Protein AF-A0A417EV54-F1 (afdb_monomer_lite)

Radius of gyration: 20.4 Å; chains: 1; bounding box: 50×43×67 Å

Structure (mmCIF, N/CA/C/O backbone):
data_AF-A0A417EV54-F1
#
_entry.id   AF-A0A417EV54-F1
#
loop_
_atom_site.group_PDB
_atom_site.id
_atom_site.type_symbol
_atom_site.label_atom_id
_atom_site.label_alt_id
_atom_site.label_comp_id
_atom_site.label_asym_id
_atom_site.label_entity_id
_atom_site.label_seq_id
_atom_site.pdbx_PDB_ins_code
_atom_site.Cartn_x
_atom_site.Cartn_y
_atom_site.Cartn_z
_atom_site.occupancy
_atom_site.B_iso_or_equiv
_atom_site.auth_seq_id
_atom_site.auth_comp_id
_atom_site.auth_asym_id
_atom_site.auth_atom_id
_atom_site.pdbx_PDB_model_num
ATOM 1 N N . MET A 1 1 ? 28.232 12.625 -11.987 1.00 61.94 1 MET A N 1
ATOM 2 C CA . MET A 1 1 ? 28.265 11.668 -10.862 1.00 61.94 1 MET A CA 1
ATOM 3 C C . MET A 1 1 ? 27.470 10.443 -11.276 1.00 61.94 1 MET A C 1
ATOM 5 O O . MET A 1 1 ? 26.421 10.624 -11.883 1.00 61.94 1 MET A O 1
ATOM 9 N N . ASP A 1 2 ? 27.985 9.235 -11.044 1.00 89.38 2 ASP A N 1
ATOM 10 C CA . ASP A 1 2 ? 27.245 7.993 -11.311 1.00 89.38 2 ASP A CA 1
ATOM 11 C C . ASP A 1 2 ? 25.926 7.996 -10.513 1.00 89.38 2 ASP A C 1
ATOM 13 O O . ASP A 1 2 ? 25.920 8.343 -9.329 1.00 89.38 2 ASP A O 1
ATOM 17 N N . LYS A 1 3 ? 24.804 7.636 -11.156 1.00 87.31 3 LYS A N 1
ATOM 18 C CA . LYS A 1 3 ? 23.477 7.581 -10.518 1.00 87.31 3 LYS A CA 1
ATOM 19 C C . LYS A 1 3 ? 23.481 6.647 -9.303 1.00 87.31 3 LYS A C 1
ATOM 21 O O . LYS A 1 3 ? 22.796 6.936 -8.325 1.00 87.31 3 LYS A O 1
ATOM 26 N N . LYS A 1 4 ? 24.269 5.564 -9.336 1.00 90.56 4 LYS A N 1
ATOM 27 C CA . LYS A 1 4 ? 24.389 4.625 -8.205 1.00 90.56 4 LYS A CA 1
ATOM 28 C C . LYS A 1 4 ? 25.051 5.283 -6.998 1.00 90.56 4 LYS A C 1
ATOM 30 O O . LYS A 1 4 ? 24.530 5.202 -5.890 1.00 90.56 4 LYS A O 1
ATOM 35 N N . GLN A 1 5 ? 26.159 5.985 -7.232 1.00 94.62 5 GLN A N 1
ATOM 36 C CA . GLN A 1 5 ? 26.878 6.707 -6.186 1.00 94.62 5 GLN A CA 1
ATOM 37 C C . GLN A 1 5 ? 26.005 7.808 -5.567 1.00 94.62 5 GLN A C 1
ATOM 39 O O . GLN A 1 5 ? 25.902 7.895 -4.345 1.00 94.62 5 GLN A O 1
ATOM 44 N N . LEU A 1 6 ? 25.293 8.574 -6.404 1.00 95.56 6 LEU A N 1
ATOM 45 C CA . LEU A 1 6 ? 24.339 9.584 -5.939 1.00 95.56 6 LEU A CA 1
ATOM 46 C C . LEU A 1 6 ? 23.242 8.971 -5.052 1.00 95.56 6 LEU A C 1
ATOM 48 O O . LEU A 1 6 ? 22.901 9.542 -4.019 1.00 95.56 6 LEU A O 1
ATOM 52 N N . ALA A 1 7 ? 22.688 7.816 -5.436 1.00 95.00 7 ALA A N 1
ATOM 53 C CA . ALA A 1 7 ? 21.649 7.150 -4.655 1.00 95.00 7 ALA A CA 1
ATOM 54 C C . ALA A 1 7 ? 22.145 6.767 -3.250 1.00 95.00 7 ALA A C 1
ATOM 56 O O . ALA A 1 7 ? 21.437 7.016 -2.274 1.00 95.00 7 ALA A O 1
ATOM 57 N N . ILE A 1 8 ? 23.360 6.221 -3.134 1.00 96.56 8 ILE A N 1
ATOM 58 C CA . ILE A 1 8 ? 23.971 5.856 -1.844 1.00 96.56 8 ILE A CA 1
ATOM 59 C C . ILE A 1 8 ? 24.172 7.100 -0.970 1.00 96.56 8 ILE A C 1
ATOM 61 O O . ILE A 1 8 ? 23.787 7.107 0.201 1.00 96.56 8 ILE A O 1
ATOM 65 N N . GLU A 1 9 ? 24.740 8.164 -1.541 1.00 97.06 9 GLU A N 1
ATOM 66 C CA . GLU A 1 9 ? 24.982 9.423 -0.831 1.00 97.06 9 GLU A CA 1
ATOM 67 C C . GLU A 1 9 ? 23.684 10.030 -0.304 1.00 97.06 9 GLU A C 1
ATOM 69 O O . GLU A 1 9 ? 23.615 10.399 0.867 1.00 97.06 9 GLU A O 1
ATOM 74 N N . LYS A 1 10 ? 22.629 10.047 -1.126 1.00 97.38 10 LYS A N 1
ATOM 75 C CA . LYS A 1 10 ? 21.329 10.586 -0.723 1.00 97.38 10 LYS A CA 1
ATOM 76 C C . LYS A 1 10 ? 20.648 9.782 0.375 1.00 97.38 10 LYS A C 1
ATOM 78 O O . LYS A 1 10 ? 20.171 10.381 1.330 1.00 97.38 10 LYS A O 1
ATOM 83 N N . HIS A 1 11 ? 20.668 8.450 0.323 1.00 97.69 11 HIS A N 1
ATOM 84 C CA . HIS A 1 11 ? 20.092 7.645 1.410 1.00 97.69 11 HIS A CA 1
ATOM 85 C C . HIS A 1 11 ? 20.837 7.851 2.738 1.00 97.69 11 HIS A C 1
ATOM 87 O O . HIS A 1 11 ? 20.213 7.857 3.799 1.00 97.69 11 HIS A O 1
ATOM 93 N N . LYS A 1 12 ? 22.157 8.079 2.686 1.00 97.12 12 LYS A N 1
ATOM 94 C CA . LYS A 1 12 ? 22.959 8.420 3.868 1.00 97.12 12 LYS A CA 1
ATOM 95 C C . LYS A 1 12 ? 22.683 9.838 4.380 1.00 97.12 12 LYS A C 1
ATOM 97 O O . LYS A 1 12 ? 22.632 10.034 5.590 1.00 97.12 12 LYS A O 1
ATOM 102 N N . GLU A 1 13 ? 22.523 10.806 3.478 1.00 97.56 13 GLU A N 1
ATOM 103 C CA . GLU A 1 13 ? 22.183 12.202 3.789 1.00 97.56 13 GLU A CA 1
ATOM 104 C C . GLU A 1 13 ? 20.812 12.301 4.468 1.00 97.56 13 GLU A C 1
ATOM 106 O O . GLU A 1 13 ? 20.698 12.928 5.519 1.00 97.56 13 GLU A O 1
ATOM 111 N N . TRP A 1 14 ? 19.798 11.636 3.907 1.00 97.44 14 TRP A N 1
ATOM 112 C CA . TRP A 1 14 ? 18.433 11.647 4.435 1.00 97.44 14 TRP A CA 1
ATOM 113 C C . TRP A 1 14 ? 18.265 10.808 5.706 1.00 97.44 14 TRP A C 1
ATOM 115 O O . TRP A 1 14 ? 17.386 11.100 6.508 1.00 97.44 14 TRP A O 1
ATOM 125 N N . LYS A 1 15 ? 19.142 9.814 5.926 1.00 96.56 15 LYS A N 1
ATOM 126 C CA . LYS A 1 15 ? 19.045 8.830 7.022 1.00 96.56 15 LYS A CA 1
ATOM 127 C C . LYS A 1 15 ? 17.721 8.055 6.996 1.00 96.56 15 LYS A C 1
ATOM 129 O O . LYS A 1 15 ? 17.081 7.873 8.027 1.00 96.56 15 LYS A O 1
ATOM 134 N N . GLY A 1 16 ? 17.356 7.583 5.807 1.00 94.94 16 GLY A N 1
ATOM 135 C CA . GLY A 1 16 ? 16.025 7.047 5.511 1.00 94.94 16 GLY A CA 1
ATOM 136 C C . GLY A 1 16 ? 15.161 8.080 4.787 1.00 94.94 16 GLY A C 1
ATOM 137 O O . GLY A 1 16 ? 15.501 9.257 4.738 1.00 94.94 16 GLY A O 1
ATOM 138 N N . LYS A 1 17 ? 14.085 7.643 4.134 1.00 97.31 17 LYS A N 1
ATOM 139 C CA . LYS A 1 17 ? 13.266 8.504 3.250 1.00 97.31 17 LYS A CA 1
ATOM 140 C C . LYS A 1 17 ? 11.988 9.036 3.884 1.00 97.31 17 LYS A C 1
ATOM 142 O O . LYS A 1 17 ? 11.284 9.819 3.250 1.00 97.31 17 LYS A O 1
ATOM 147 N N . ILE A 1 18 ? 11.669 8.587 5.091 1.00 97.12 18 ILE A N 1
ATOM 148 C CA . ILE A 1 18 ? 10.423 8.912 5.780 1.00 97.12 18 ILE A CA 1
ATOM 149 C C . ILE A 1 18 ? 10.701 9.326 7.223 1.00 97.12 18 ILE A C 1
ATOM 151 O O . ILE A 1 18 ? 11.690 8.914 7.825 1.00 97.12 18 ILE A O 1
ATOM 155 N N . GLU A 1 19 ? 9.790 10.110 7.785 1.00 97.06 19 GLU A N 1
ATOM 156 C CA . GLU A 1 19 ? 9.812 10.535 9.180 1.00 97.06 19 GLU A CA 1
ATOM 157 C C . GLU A 1 19 ? 8.389 10.557 9.751 1.00 97.06 19 GLU A C 1
ATOM 159 O O . GLU A 1 19 ? 7.412 10.752 9.023 1.00 97.06 19 GLU A O 1
ATOM 164 N N . VAL A 1 20 ? 8.261 10.353 11.065 1.00 96.88 20 VAL A N 1
ATOM 165 C CA . VAL A 1 20 ? 6.982 10.476 11.777 1.00 96.88 20 VAL A CA 1
ATOM 166 C C . VAL A 1 20 ? 6.896 11.873 12.377 1.00 96.88 20 VAL A C 1
ATOM 168 O O . VAL A 1 20 ? 7.672 12.225 13.263 1.00 96.88 20 VAL A O 1
ATOM 171 N N . ILE A 1 21 ? 5.924 12.658 11.919 1.00 95.19 21 ILE A N 1
ATOM 172 C CA . ILE A 1 21 ? 5.691 14.025 12.393 1.00 95.19 21 ILE A CA 1
ATOM 173 C C . ILE A 1 21 ? 4.391 14.059 13.198 1.00 95.19 21 ILE A C 1
ATOM 175 O O . ILE A 1 21 ? 3.346 13.601 12.727 1.00 95.19 21 ILE A O 1
ATOM 179 N N . SER A 1 22 ? 4.434 14.630 14.406 1.00 94.81 22 SER A N 1
ATOM 180 C CA . SER A 1 22 ? 3.229 14.798 15.223 1.00 94.81 22 SER A CA 1
ATOM 181 C C . SER A 1 22 ? 2.253 15.769 14.563 1.00 94.81 22 SER A C 1
ATOM 183 O O . SER A 1 22 ? 2.596 16.915 14.270 1.00 94.81 22 SER A O 1
ATOM 185 N N . ARG A 1 23 ? 1.007 15.324 14.373 1.00 93.38 23 ARG A N 1
ATOM 186 C CA . ARG A 1 23 ? -0.092 16.190 13.915 1.00 93.38 23 ARG A CA 1
ATOM 187 C C . ARG A 1 23 ? -0.683 17.022 15.050 1.00 93.38 23 ARG A C 1
ATOM 189 O O . ARG A 1 23 ? -1.141 18.136 14.811 1.00 93.38 23 ARG A O 1
ATOM 196 N N . ALA A 1 24 ? -0.675 16.487 16.270 1.00 94.50 24 ALA A N 1
ATOM 197 C CA . ALA A 1 24 ? -1.055 17.231 17.460 1.00 94.50 24 ALA A CA 1
ATOM 198 C C . ALA A 1 24 ? 0.112 18.133 17.877 1.00 94.50 24 ALA A C 1
ATOM 200 O O . ALA A 1 24 ? 1.249 17.670 18.020 1.00 94.50 24 ALA A O 1
ATOM 201 N N . LYS A 1 25 ? -0.161 19.423 18.076 1.00 93.50 25 LYS A N 1
ATOM 202 C CA . LYS A 1 25 ? 0.792 20.312 18.743 1.00 93.50 25 LYS A CA 1
ATOM 203 C C . LYS A 1 25 ? 0.775 19.979 20.227 1.00 93.50 25 LYS A C 1
ATOM 205 O O . LYS A 1 25 ? -0.297 19.828 20.797 1.00 93.50 25 LYS A O 1
ATOM 210 N N . VAL A 1 26 ? 1.955 19.836 20.819 1.00 95.25 26 VAL A N 1
ATOM 211 C CA . VAL A 1 26 ? 2.120 19.558 22.248 1.00 95.25 26 VAL A CA 1
ATOM 212 C C . VAL A 1 26 ? 3.159 20.533 22.785 1.00 95.25 26 VAL A C 1
ATOM 214 O O . VAL A 1 26 ? 4.344 20.229 22.887 1.00 95.25 26 VAL A O 1
ATOM 217 N N . THR A 1 27 ? 2.713 21.762 23.021 1.00 97.31 27 THR A N 1
ATOM 218 C CA . THR A 1 27 ? 3.534 22.900 23.454 1.00 97.31 27 THR A CA 1
ATOM 219 C C . THR A 1 27 ? 3.094 23.462 24.803 1.00 97.31 27 THR A C 1
ATOM 221 O O . THR A 1 27 ? 3.860 24.183 25.441 1.00 97.31 27 THR A O 1
ATOM 224 N N . THR A 1 28 ? 1.899 23.094 25.275 1.00 97.94 28 THR A N 1
ATOM 225 C CA . THR A 1 28 ? 1.371 23.472 26.592 1.00 97.94 28 THR A CA 1
ATOM 226 C C . THR A 1 28 ? 0.910 22.246 27.394 1.00 97.94 28 THR A C 1
ATOM 228 O O . THR A 1 28 ? 0.638 21.191 26.816 1.00 97.94 28 THR A O 1
ATOM 231 N N . PRO A 1 29 ? 0.784 22.357 28.733 1.00 97.62 29 PRO A N 1
ATOM 232 C CA . PRO A 1 29 ? 0.211 21.290 29.557 1.00 97.62 29 PRO A CA 1
ATOM 233 C C . PRO A 1 29 ? -1.231 20.918 29.183 1.00 97.62 29 PRO A C 1
ATOM 235 O O . PRO A 1 29 ? -1.608 19.759 29.319 1.00 97.62 29 PRO A O 1
ATOM 238 N N . GLU A 1 30 ? -2.025 21.880 28.709 1.00 97.12 30 GLU A N 1
ATOM 239 C CA . GLU A 1 30 ? -3.396 21.645 28.241 1.00 97.12 30 GLU A CA 1
ATOM 240 C C . GLU A 1 30 ? -3.410 20.843 26.933 1.00 97.12 30 GLU A C 1
ATOM 242 O O . GLU A 1 30 ? -4.131 19.859 26.809 1.00 97.12 30 GLU A O 1
ATOM 247 N N . GLU A 1 31 ? -2.549 21.189 25.974 1.00 97.12 31 GLU A N 1
ATOM 248 C CA . GLU A 1 31 ? -2.403 20.414 24.738 1.00 97.12 31 GLU A CA 1
ATOM 249 C C . GLU A 1 31 ? -1.921 18.981 25.019 1.00 97.12 31 GLU A C 1
ATOM 251 O O . GLU A 1 31 ? -2.424 18.027 24.424 1.00 97.12 31 GLU A O 1
ATOM 256 N N . LEU A 1 32 ? -0.985 18.814 25.963 1.00 97.25 32 LEU A N 1
ATOM 257 C CA . LEU A 1 32 ? -0.521 17.498 26.406 1.00 97.25 32 LEU A CA 1
ATOM 258 C C . LEU A 1 32 ? -1.648 16.682 27.048 1.00 97.25 32 LEU A C 1
ATOM 260 O O . LEU A 1 32 ? -1.757 15.488 26.774 1.00 97.25 32 LEU A O 1
ATOM 264 N N . SER A 1 33 ? -2.478 17.305 27.887 1.00 96.94 33 SER A N 1
ATOM 265 C CA . SER A 1 33 ? -3.546 16.603 28.603 1.00 96.94 33 SER A CA 1
ATOM 266 C C . SER A 1 33 ? -4.682 16.146 27.686 1.00 96.94 33 SER A C 1
ATOM 268 O O . SER A 1 33 ? -5.365 15.179 28.015 1.00 96.94 33 SER A O 1
ATOM 270 N N . ILE A 1 34 ? -4.856 16.803 26.534 1.00 96.56 34 ILE A N 1
ATOM 271 C CA . ILE A 1 34 ? -5.793 16.409 25.474 1.00 96.56 34 ILE A CA 1
ATOM 272 C C . ILE A 1 34 ? -5.179 15.327 24.576 1.00 96.56 34 ILE A C 1
ATOM 274 O O . ILE A 1 34 ? -5.824 14.318 24.302 1.00 96.56 34 ILE A O 1
ATOM 278 N N . ALA A 1 35 ? -3.941 15.525 24.106 1.00 95.81 35 ALA A N 1
ATOM 279 C CA . ALA A 1 35 ? -3.270 14.593 23.194 1.00 95.81 35 ALA A CA 1
ATOM 280 C C . ALA A 1 35 ? -2.860 13.273 23.871 1.00 95.81 35 ALA A C 1
ATOM 282 O O . ALA A 1 35 ? -2.672 12.259 23.199 1.00 95.81 35 ALA A O 1
ATOM 283 N N . TYR A 1 36 ? -2.698 13.292 25.194 1.00 96.12 36 TYR A N 1
ATOM 284 C CA . TYR A 1 36 ? -2.332 12.145 26.010 1.00 96.12 36 TYR A CA 1
ATOM 285 C C . TYR A 1 36 ? -3.217 12.076 27.259 1.00 96.12 36 TYR A C 1
ATOM 287 O O . TYR A 1 36 ? -4.408 12.364 27.197 1.00 96.12 36 TYR A O 1
ATOM 295 N N . THR A 1 37 ? -2.692 11.623 28.393 1.00 91.56 37 THR A N 1
ATOM 296 C CA . THR A 1 37 ? -3.485 11.477 29.608 1.00 91.56 37 THR A CA 1
ATOM 297 C C . THR A 1 37 ? -3.846 12.832 30.233 1.00 91.56 37 THR A C 1
ATOM 299 O O . THR A 1 37 ? -2.991 13.714 30.332 1.00 91.56 37 THR A O 1
ATOM 302 N N . PRO A 1 38 ? -5.085 12.987 30.736 1.00 95.94 38 PRO A N 1
ATOM 303 C CA . PRO A 1 38 ? -6.157 11.987 30.764 1.00 95.94 38 PRO A CA 1
ATOM 304 C C . PRO A 1 38 ? -7.037 11.946 29.497 1.00 95.94 38 PRO A C 1
ATOM 306 O O . PRO A 1 38 ? -7.758 10.970 29.322 1.00 95.94 38 PRO A O 1
ATOM 309 N N . GLY A 1 39 ? -6.986 12.952 28.619 1.00 96.31 39 GLY A N 1
ATOM 310 C CA . GLY A 1 39 ? -7.931 13.145 27.510 1.00 96.31 39 GLY A CA 1
ATOM 311 C C . GLY A 1 39 ? -7.986 12.007 26.488 1.00 96.31 39 GLY A C 1
ATOM 312 O O . GLY A 1 39 ? -9.062 11.684 25.994 1.00 96.31 39 GLY A O 1
ATOM 313 N N . VAL A 1 40 ? -6.865 11.326 26.235 1.00 97.31 40 VAL A N 1
ATOM 314 C CA . VAL A 1 40 ? -6.781 10.166 25.326 1.00 97.31 40 VAL A CA 1
ATOM 315 C C . VAL A 1 40 ? -7.676 8.991 25.749 1.00 97.31 40 VAL A C 1
ATOM 317 O O . VAL A 1 40 ? -7.971 8.123 24.932 1.00 97.31 40 VAL A O 1
ATOM 320 N N . ALA A 1 41 ? -8.139 8.946 27.004 1.00 98.19 41 ALA A N 1
ATOM 321 C CA . ALA A 1 41 ? -9.049 7.903 27.471 1.00 98.19 41 ALA A CA 1
ATOM 322 C C . ALA A 1 41 ? -10.404 7.931 26.741 1.00 98.19 41 ALA A C 1
ATOM 324 O O . ALA A 1 41 ? -10.942 6.872 26.428 1.00 98.19 41 ALA A O 1
ATOM 325 N N . GLU A 1 42 ? -10.924 9.115 26.416 1.00 98.31 42 GLU A N 1
ATOM 326 C CA . GLU A 1 42 ? -12.241 9.277 25.790 1.00 98.31 42 GLU A CA 1
ATOM 327 C C . GLU A 1 42 ? -12.338 8.614 24.400 1.00 98.31 42 GLU A C 1
ATOM 329 O O . GLU A 1 42 ? -13.210 7.761 24.213 1.00 98.31 42 GLU A O 1
ATOM 334 N N . PRO A 1 43 ? -11.443 8.889 23.421 1.00 98.06 43 PRO A N 1
ATOM 335 C CA . PRO A 1 43 ? -11.477 8.174 22.145 1.00 98.06 43 PRO A CA 1
ATOM 336 C C . PRO A 1 43 ? -11.218 6.669 22.307 1.00 98.06 43 PRO A C 1
ATOM 338 O O . PRO A 1 43 ? -11.803 5.882 21.567 1.00 98.06 43 PRO A O 1
ATOM 341 N N . CYS A 1 44 ? -10.408 6.238 23.284 1.00 98.38 44 CYS A N 1
ATOM 342 C CA . CYS A 1 44 ? -10.207 4.812 23.565 1.00 98.38 44 CYS A CA 1
ATOM 343 C C . CYS A 1 44 ? -11.505 4.117 24.002 1.00 98.38 44 CYS A C 1
ATOM 345 O O . CYS A 1 44 ? -11.799 3.029 23.512 1.00 98.38 44 CYS A O 1
ATOM 347 N N . LEU A 1 45 ? -12.289 4.736 24.891 1.00 98.50 45 LEU A N 1
ATOM 348 C CA . LEU A 1 45 ? -13.581 4.198 25.332 1.00 98.50 45 LEU A CA 1
ATOM 349 C C . LEU A 1 45 ? -14.581 4.137 24.172 1.00 98.50 45 LEU A C 1
ATOM 351 O O . LEU A 1 45 ? -15.231 3.113 23.981 1.00 98.50 45 LEU A O 1
ATOM 355 N N . LEU A 1 46 ? -14.635 5.182 23.340 1.00 98.44 46 LEU A N 1
ATOM 356 C CA . LEU A 1 46 ? -15.498 5.205 22.157 1.00 98.44 46 LEU A CA 1
ATOM 357 C C . LEU A 1 46 ? -15.159 4.086 21.161 1.00 98.44 46 LEU A C 1
ATOM 359 O O . LEU A 1 46 ? -16.081 3.479 20.617 1.00 98.44 46 LEU A O 1
ATOM 363 N N . ILE A 1 47 ? -13.868 3.810 20.937 1.00 98.44 47 ILE A N 1
ATOM 364 C CA . ILE A 1 47 ? -13.396 2.717 20.069 1.00 98.44 47 ILE A CA 1
ATOM 365 C C . ILE A 1 47 ? -13.667 1.344 20.699 1.00 98.44 47 ILE A C 1
ATOM 367 O O . ILE A 1 47 ? -13.982 0.396 19.988 1.00 98.44 47 ILE A O 1
ATOM 371 N N . ALA A 1 48 ? -13.559 1.220 22.024 1.00 98.12 48 ALA A N 1
ATOM 372 C CA . ALA A 1 48 ? -13.871 -0.027 22.722 1.00 98.12 48 ALA A CA 1
ATOM 373 C C . ALA A 1 48 ? -15.361 -0.403 22.612 1.00 98.12 48 ALA A C 1
ATOM 375 O O . ALA A 1 48 ? -15.690 -1.587 22.595 1.00 98.12 48 ALA A O 1
ATOM 376 N N . GLU A 1 49 ? -16.250 0.591 22.532 1.00 98.06 49 GLU A N 1
ATOM 377 C CA . GLU A 1 49 ? -17.681 0.391 22.274 1.00 98.06 49 GLU A CA 1
ATOM 378 C C . GLU A 1 49 ? -17.986 0.078 20.803 1.00 98.06 49 GLU A C 1
ATOM 380 O O . GLU A 1 49 ? -18.876 -0.721 20.515 1.00 98.06 49 GLU A O 1
ATOM 385 N N . ASP A 1 50 ? -17.274 0.725 19.879 1.00 97.25 50 ASP A N 1
ATOM 386 C CA . ASP A 1 50 ? -17.462 0.593 18.435 1.00 97.25 50 ASP A CA 1
ATOM 387 C C . ASP A 1 50 ? -16.117 0.711 17.708 1.00 97.25 50 ASP A C 1
ATOM 389 O O . ASP A 1 50 ? -15.557 1.801 17.554 1.00 97.25 50 ASP A O 1
ATOM 393 N N . GLU A 1 51 ? -15.609 -0.429 17.240 1.00 95.06 51 GLU A N 1
ATOM 394 C CA . GLU A 1 51 ? -14.286 -0.529 16.628 1.00 95.06 51 GLU A CA 1
ATOM 395 C C . GLU A 1 51 ? -14.162 0.315 15.345 1.00 95.06 51 GLU A C 1
ATOM 397 O O . GLU A 1 51 ? -13.075 0.816 15.040 1.00 95.06 51 GLU A O 1
ATOM 402 N N . ASP A 1 52 ? -15.259 0.557 14.614 1.00 94.88 52 ASP A N 1
ATOM 403 C CA . ASP A 1 52 ? -15.231 1.373 13.392 1.00 94.88 52 ASP A CA 1
ATOM 404 C C . ASP A 1 52 ? -14.905 2.851 13.691 1.00 94.88 52 ASP A C 1
ATOM 406 O O . ASP A 1 52 ? -14.368 3.549 12.824 1.00 94.88 52 ASP A O 1
ATOM 410 N N . LYS A 1 53 ? -15.090 3.326 14.932 1.00 97.56 53 LYS A N 1
ATOM 411 C CA . LYS A 1 53 ? -14.644 4.669 15.345 1.00 97.56 53 LYS A CA 1
ATOM 412 C C . LYS A 1 53 ? -13.122 4.819 15.348 1.00 97.56 53 LYS A C 1
ATOM 414 O O . LYS A 1 53 ? -12.612 5.942 15.377 1.00 97.56 53 LYS A O 1
ATOM 419 N N . ALA A 1 54 ? -12.360 3.724 15.248 1.00 97.75 54 ALA A N 1
ATOM 420 C CA . ALA A 1 54 ? -10.915 3.799 15.046 1.00 97.75 54 ALA A CA 1
ATOM 421 C C . ALA A 1 54 ? -10.562 4.543 13.746 1.00 97.75 54 ALA A C 1
ATOM 423 O O . ALA A 1 54 ? -9.515 5.188 13.680 1.00 97.75 54 ALA A O 1
ATOM 424 N N . TYR A 1 55 ? -11.431 4.508 12.731 1.00 96.62 55 TYR A N 1
ATOM 425 C CA . TYR A 1 55 ? -11.260 5.285 11.502 1.00 96.62 55 TYR A CA 1
ATOM 426 C C . TYR A 1 55 ? -11.448 6.797 11.704 1.00 96.62 55 TYR A C 1
ATOM 428 O O . TYR A 1 55 ? -10.890 7.568 10.926 1.00 96.62 55 TYR A O 1
ATOM 436 N N . ASP A 1 56 ? -12.193 7.216 12.732 1.00 96.69 56 ASP A N 1
ATOM 437 C CA . ASP A 1 56 ? -12.486 8.626 13.019 1.00 96.69 56 ASP A CA 1
ATOM 438 C C . ASP A 1 56 ? -11.432 9.258 13.935 1.00 96.69 56 ASP A C 1
ATOM 440 O O . ASP A 1 56 ? -10.972 10.375 13.695 1.00 96.69 56 ASP A O 1
ATOM 444 N N . TYR A 1 57 ? -11.025 8.536 14.984 1.00 97.31 57 TYR A N 1
ATOM 445 C CA . TYR A 1 57 ? -10.177 9.085 16.049 1.00 97.31 57 TYR A CA 1
ATOM 446 C C . TYR A 1 57 ? -8.695 8.723 15.934 1.00 97.31 57 TYR A C 1
ATOM 448 O O . TYR A 1 57 ? -7.889 9.159 16.755 1.00 97.31 57 TYR A O 1
ATOM 456 N N . THR A 1 58 ? -8.303 7.940 14.927 1.00 97.56 58 THR A N 1
ATOM 457 C CA . THR A 1 58 ? -6.904 7.537 14.728 1.00 97.56 58 THR A CA 1
ATOM 458 C C . THR A 1 58 ? -6.454 7.745 13.284 1.00 97.56 58 THR A C 1
ATOM 460 O O . THR A 1 58 ? -7.224 8.136 12.408 1.00 97.56 58 THR A O 1
ATOM 463 N N . ARG A 1 59 ? -5.177 7.461 12.998 1.00 96.69 59 ARG A N 1
ATOM 464 C CA . ARG A 1 59 ? -4.679 7.457 11.615 1.00 96.69 59 ARG A CA 1
ATOM 465 C C . ARG A 1 59 ? -5.120 6.239 10.805 1.00 96.69 59 ARG A C 1
ATOM 467 O O . ARG A 1 59 ? -4.869 6.258 9.605 1.00 96.69 59 ARG A O 1
ATOM 474 N N . LYS A 1 60 ? -5.807 5.242 11.388 1.00 97.56 60 LYS A N 1
ATOM 475 C CA . LYS A 1 60 ? -6.249 4.015 10.695 1.00 97.56 60 LYS A CA 1
ATOM 476 C C . LYS A 1 60 ? -6.898 4.315 9.341 1.00 97.56 60 LYS A C 1
ATOM 478 O O . LYS A 1 60 ? -6.531 3.696 8.354 1.00 97.56 60 LYS A O 1
ATOM 483 N N . GLY A 1 61 ? -7.759 5.332 9.250 1.00 94.25 61 GLY A N 1
ATOM 484 C CA . GLY A 1 61 ? -8.427 5.699 7.993 1.00 94.25 61 GLY A CA 1
ATOM 485 C C . GLY A 1 61 ? -7.546 6.273 6.879 1.00 94.25 61 GLY A C 1
ATOM 486 O O . GLY A 1 61 ? -8.041 6.463 5.776 1.00 94.25 61 GLY A O 1
ATOM 487 N N . ASN A 1 62 ? -6.262 6.539 7.124 1.00 97.12 62 ASN A N 1
ATOM 488 C CA . ASN A 1 62 ? -5.323 7.021 6.106 1.00 97.12 62 ASN A CA 1
ATOM 489 C C . ASN A 1 62 ? -3.937 6.356 6.199 1.00 97.12 62 ASN A C 1
ATOM 491 O O . ASN A 1 62 ? -2.991 6.880 5.613 1.00 97.12 62 ASN A O 1
ATOM 495 N N . LEU A 1 63 ? -3.797 5.267 6.969 1.00 98.25 63 LEU A N 1
ATOM 496 C CA . LEU A 1 63 ? -2.517 4.609 7.243 1.00 98.25 63 LEU A CA 1
ATOM 497 C C . LEU A 1 63 ? -2.468 3.209 6.617 1.00 98.25 63 LEU A C 1
ATOM 499 O O . LEU A 1 63 ? -3.285 2.353 6.957 1.00 98.25 63 LEU A O 1
ATOM 503 N N . VAL A 1 64 ? -1.484 2.964 5.754 1.00 97.69 64 VAL A N 1
ATOM 504 C CA . VAL A 1 64 ? -1.248 1.676 5.080 1.00 97.69 64 VAL A CA 1
ATOM 505 C C . VAL A 1 64 ? 0.045 1.034 5.586 1.00 97.69 64 VAL A C 1
ATOM 507 O O . VAL A 1 64 ? 1.069 1.704 5.727 1.00 97.69 64 VAL A O 1
ATOM 510 N N . ALA A 1 65 ? 0.021 -0.273 5.847 1.00 98.62 65 ALA A N 1
ATOM 511 C CA . ALA A 1 65 ? 1.241 -1.040 6.094 1.00 98.62 65 ALA A CA 1
ATOM 512 C C . ALA A 1 65 ? 1.841 -1.505 4.764 1.00 98.62 65 ALA A C 1
ATOM 514 O O . ALA A 1 65 ? 1.166 -2.202 4.010 1.00 98.62 65 ALA A O 1
ATOM 515 N N . VAL A 1 66 ? 3.101 -1.162 4.492 1.00 98.38 66 VAL A N 1
ATOM 516 C CA . VAL A 1 66 ? 3.860 -1.698 3.351 1.00 98.38 66 VAL A CA 1
ATOM 517 C C . VAL A 1 66 ? 4.726 -2.841 3.867 1.00 98.38 66 VAL A C 1
ATOM 519 O O . VAL A 1 66 ? 5.672 -2.599 4.619 1.00 98.38 66 VAL A O 1
ATOM 522 N N . ILE A 1 67 ? 4.365 -4.079 3.528 1.00 98.50 67 ILE A N 1
ATOM 523 C CA . ILE A 1 67 ? 4.906 -5.283 4.165 1.00 98.50 67 ILE A CA 1
ATOM 524 C C . ILE A 1 67 ? 5.648 -6.162 3.160 1.00 98.50 67 ILE A C 1
ATOM 526 O O . ILE A 1 67 ? 5.109 -6.506 2.113 1.00 98.50 67 ILE A O 1
ATOM 530 N N . THR A 1 68 ? 6.856 -6.586 3.527 1.00 98.06 68 THR A N 1
ATOM 531 C CA . THR A 1 68 ? 7.683 -7.531 2.761 1.00 98.06 68 THR A CA 1
ATOM 532 C C . THR A 1 68 ? 8.389 -8.517 3.692 1.00 98.06 68 THR A C 1
ATOM 534 O O . THR A 1 68 ? 8.550 -8.240 4.882 1.00 98.06 68 THR A O 1
ATOM 537 N N . ASP A 1 69 ? 8.862 -9.642 3.158 1.00 97.50 69 ASP A N 1
ATOM 538 C CA . ASP A 1 69 ? 9.864 -10.505 3.801 1.00 97.50 69 ASP A CA 1
ATOM 539 C C . ASP A 1 69 ? 11.258 -10.396 3.143 1.00 97.50 69 ASP A C 1
ATOM 541 O O . ASP A 1 69 ? 12.216 -11.039 3.576 1.00 97.50 69 ASP A O 1
ATOM 545 N N . GLY A 1 70 ? 11.392 -9.554 2.110 1.00 96.31 70 GLY A N 1
ATOM 546 C CA . GLY A 1 70 ? 12.644 -9.304 1.398 1.00 96.31 70 GLY A CA 1
ATOM 547 C C . GLY A 1 70 ? 13.105 -10.453 0.496 1.00 96.31 70 GLY A C 1
ATOM 548 O O . GLY A 1 70 ? 14.289 -10.516 0.150 1.00 96.31 70 GLY A O 1
ATOM 549 N N . THR A 1 71 ? 12.207 -11.374 0.132 1.00 95.62 71 THR A N 1
ATOM 550 C CA . THR A 1 71 ? 12.559 -12.565 -0.662 1.00 95.62 71 THR A CA 1
ATOM 551 C C . THR A 1 71 ? 12.535 -12.354 -2.177 1.00 95.62 71 THR A C 1
ATOM 553 O O . THR A 1 71 ? 13.080 -13.182 -2.907 1.00 95.62 71 THR A O 1
ATOM 556 N N . ALA A 1 72 ? 11.937 -11.267 -2.669 1.00 91.25 72 ALA A N 1
ATOM 557 C CA . ALA A 1 72 ? 11.898 -10.917 -4.088 1.00 91.25 72 ALA A CA 1
ATOM 558 C C . ALA A 1 72 ? 12.071 -9.408 -4.309 1.00 91.25 72 ALA A C 1
ATOM 560 O O . ALA A 1 72 ? 11.299 -8.799 -5.038 1.00 91.25 72 ALA A O 1
ATOM 561 N N . VAL A 1 73 ? 13.082 -8.801 -3.680 1.00 89.44 73 VAL A N 1
ATOM 562 C CA . VAL A 1 73 ? 13.287 -7.348 -3.758 1.00 89.44 73 VAL A CA 1
ATOM 563 C C . VAL A 1 73 ? 13.718 -6.943 -5.163 1.00 89.44 73 VAL A C 1
ATOM 565 O O . VAL A 1 73 ? 14.872 -7.164 -5.551 1.00 89.44 73 VAL A O 1
ATOM 568 N N . LEU A 1 74 ? 12.822 -6.301 -5.918 1.00 84.50 74 LEU A N 1
ATOM 569 C CA . LEU A 1 74 ? 13.075 -5.896 -7.305 1.00 84.50 74 LEU A CA 1
ATOM 570 C C . LEU A 1 74 ? 13.593 -7.091 -8.149 1.00 84.50 74 LEU A C 1
ATOM 572 O O . LEU A 1 74 ? 13.083 -8.203 -8.076 1.00 84.50 74 LEU A O 1
ATOM 576 N N . GLY A 1 75 ? 14.654 -6.887 -8.939 1.00 77.94 75 GLY A N 1
ATOM 577 C CA . GLY A 1 75 ? 15.385 -7.952 -9.640 1.00 77.94 75 GLY A CA 1
ATOM 578 C C . GLY A 1 75 ? 16.555 -8.555 -8.849 1.00 77.94 75 GLY A C 1
ATOM 579 O O . GLY A 1 75 ? 17.394 -9.230 -9.439 1.00 77.94 75 GLY A O 1
ATOM 580 N N . LEU A 1 76 ? 16.677 -8.263 -7.548 1.00 84.12 76 LEU A N 1
ATOM 581 C CA . LEU A 1 76 ? 17.804 -8.706 -6.711 1.00 84.12 76 LEU A CA 1
ATOM 582 C C . LEU A 1 76 ? 17.552 -10.064 -6.044 1.00 84.12 76 LEU A C 1
ATOM 584 O O . LEU A 1 76 ? 18.498 -10.704 -5.585 1.00 84.12 76 LEU A O 1
ATOM 588 N N . GLY A 1 77 ? 16.294 -10.508 -6.017 1.00 87.06 77 GLY A N 1
ATOM 589 C CA . GLY A 1 77 ? 15.888 -11.756 -5.384 1.00 87.06 77 GLY A CA 1
ATOM 590 C C . GLY A 1 77 ? 15.879 -11.661 -3.860 1.00 87.06 77 GLY A C 1
ATOM 591 O O . GLY A 1 77 ? 15.533 -10.629 -3.281 1.00 87.06 77 GLY A O 1
ATOM 592 N N . ASP A 1 78 ? 16.239 -12.767 -3.218 1.00 95.75 78 ASP A N 1
ATOM 593 C CA . ASP A 1 78 ? 16.191 -12.922 -1.768 1.00 95.75 78 ASP A CA 1
ATOM 594 C C . ASP A 1 78 ? 17.436 -12.316 -1.115 1.00 95.75 78 ASP A C 1
ATOM 596 O O . ASP A 1 78 ? 18.500 -12.937 -1.052 1.00 95.75 78 ASP A O 1
ATOM 600 N N . ILE A 1 79 ? 17.296 -11.072 -0.658 1.00 97.12 79 ILE A N 1
ATOM 601 C CA . ILE A 1 79 ? 18.353 -10.311 0.027 1.00 97.12 79 ILE A CA 1
ATOM 602 C C . ILE A 1 79 ? 18.028 -10.061 1.506 1.00 97.12 79 ILE A C 1
ATOM 604 O O . ILE A 1 79 ? 18.839 -9.483 2.234 1.00 97.12 79 ILE A O 1
ATOM 608 N N . GLY A 1 80 ? 16.865 -10.534 1.957 1.00 96.81 80 GLY A N 1
ATOM 609 C CA . GLY A 1 80 ? 16.411 -10.462 3.337 1.00 96.81 80 GLY A CA 1
ATOM 610 C C . GLY A 1 80 ? 15.726 -9.141 3.716 1.00 96.81 80 GLY A C 1
ATOM 611 O O . GLY A 1 80 ? 15.828 -8.127 3.014 1.00 96.81 80 GLY A O 1
ATOM 612 N N . PRO A 1 81 ? 15.037 -9.126 4.870 1.00 95.94 81 PRO A N 1
ATOM 613 C CA . PRO A 1 81 ? 14.120 -8.056 5.266 1.00 95.94 81 PRO A CA 1
ATOM 614 C C . PRO A 1 81 ? 14.814 -6.699 5.440 1.00 95.94 81 PRO A C 1
ATOM 616 O O . PRO A 1 81 ? 14.352 -5.688 4.917 1.00 95.94 81 PRO A O 1
ATOM 619 N N . SER A 1 82 ? 15.961 -6.647 6.126 1.00 97.44 82 SER A N 1
ATOM 620 C CA . SER A 1 82 ? 16.674 -5.378 6.343 1.00 97.44 82 SER A CA 1
ATOM 621 C C . SER A 1 82 ? 17.201 -4.762 5.046 1.00 97.44 82 SER A C 1
ATOM 623 O O . SER A 1 82 ? 17.243 -3.539 4.927 1.00 97.44 82 SER A O 1
ATOM 625 N N . ALA A 1 83 ? 17.584 -5.588 4.069 1.00 97.31 83 ALA A N 1
ATOM 626 C CA . ALA A 1 83 ? 18.047 -5.110 2.771 1.00 97.31 83 ALA A CA 1
ATOM 627 C C . ALA A 1 83 ? 16.891 -4.626 1.876 1.00 97.31 83 ALA A C 1
ATOM 629 O O . ALA A 1 83 ? 17.109 -3.753 1.037 1.00 97.31 83 ALA A O 1
ATOM 630 N N . GLY A 1 84 ? 15.668 -5.131 2.084 1.00 96.31 84 GLY A N 1
ATOM 631 C CA . GLY A 1 84 ? 14.447 -4.632 1.441 1.00 96.31 84 GLY A CA 1
ATOM 632 C C . GLY A 1 84 ? 13.934 -3.300 2.003 1.00 96.31 84 GLY A C 1
ATOM 633 O O . GLY A 1 84 ? 13.231 -2.573 1.302 1.00 96.31 84 GLY A O 1
ATOM 634 N N . MET A 1 85 ? 14.329 -2.922 3.227 1.00 98.00 85 MET A N 1
ATOM 635 C CA . MET A 1 85 ? 13.842 -1.713 3.913 1.00 98.00 85 MET A CA 1
ATOM 636 C C . MET A 1 85 ? 13.921 -0.428 3.068 1.00 98.00 85 MET A C 1
ATOM 638 O O . MET A 1 85 ? 12.924 0.295 3.010 1.00 98.00 85 MET A O 1
ATOM 642 N N . PRO A 1 86 ? 15.022 -0.123 2.344 1.00 98.06 86 PRO A N 1
ATOM 643 C CA . PRO A 1 86 ? 15.049 1.047 1.479 1.00 98.06 86 PRO A CA 1
ATOM 644 C C . PRO A 1 86 ? 13.954 1.008 0.407 1.00 98.06 86 PRO A C 1
ATOM 646 O O . PRO A 1 86 ? 13.374 2.049 0.113 1.00 98.06 86 PRO A O 1
ATOM 649 N N . VAL A 1 87 ? 13.629 -0.142 -0.185 1.00 96.25 87 VAL A N 1
ATOM 650 C CA . VAL A 1 87 ? 12.542 -0.220 -1.178 1.00 96.25 87 VAL A CA 1
ATOM 651 C C . VAL A 1 87 ? 11.198 0.082 -0.514 1.00 96.25 87 VAL A C 1
ATOM 653 O O . VAL A 1 87 ? 10.450 0.919 -1.024 1.00 96.25 87 VAL A O 1
ATOM 656 N N . MET A 1 88 ? 10.955 -0.469 0.678 1.00 98.12 88 MET A N 1
ATOM 657 C CA . MET A 1 88 ? 9.717 -0.252 1.436 1.00 98.12 88 MET A CA 1
ATOM 658 C C . MET A 1 88 ? 9.532 1.209 1.863 1.00 98.12 88 MET A C 1
ATOM 660 O O . MET A 1 88 ? 8.458 1.780 1.673 1.00 98.12 88 MET A O 1
ATOM 664 N N . GLU A 1 89 ? 10.582 1.867 2.364 1.00 98.38 89 GLU A N 1
ATOM 665 C CA . GLU A 1 89 ? 10.550 3.313 2.632 1.00 98.38 89 GLU A CA 1
ATOM 666 C C . GLU A 1 89 ? 10.286 4.121 1.356 1.00 98.38 89 GLU A C 1
ATOM 668 O O . GLU A 1 89 ? 9.607 5.146 1.387 1.00 98.38 89 GLU A O 1
ATOM 673 N N . GLY A 1 90 ? 10.824 3.660 0.221 1.00 96.69 90 GLY A N 1
ATOM 674 C CA . GLY A 1 90 ? 10.569 4.247 -1.089 1.00 96.69 90 GLY A CA 1
ATOM 675 C C . GLY A 1 90 ? 9.085 4.198 -1.427 1.00 96.69 90 GLY A C 1
ATOM 676 O O . GLY A 1 90 ? 8.495 5.243 -1.680 1.00 96.69 90 GLY A O 1
ATOM 677 N N . LYS A 1 91 ? 8.465 3.015 -1.349 1.00 92.44 91 LYS A N 1
ATOM 678 C CA . LYS A 1 91 ? 7.018 2.834 -1.548 1.00 92.44 91 LYS A CA 1
ATOM 679 C C . LYS A 1 91 ? 6.209 3.733 -0.607 1.00 92.44 91 LYS A C 1
ATOM 681 O O . LYS A 1 91 ? 5.295 4.414 -1.067 1.00 92.44 91 LYS A O 1
ATOM 686 N N . CYS A 1 92 ? 6.600 3.845 0.665 1.00 97.88 92 CYS A N 1
ATOM 687 C CA . CYS A 1 92 ? 5.939 4.744 1.617 1.00 97.88 92 CYS A CA 1
ATOM 688 C C . CYS A 1 92 ? 6.021 6.223 1.197 1.00 97.88 92 CYS A C 1
ATOM 690 O O . CYS A 1 92 ? 5.019 6.939 1.233 1.00 97.88 92 CYS A O 1
ATOM 692 N N . ALA A 1 93 ? 7.191 6.679 0.740 1.00 97.12 93 ALA A N 1
ATOM 693 C CA . ALA A 1 93 ? 7.360 8.031 0.216 1.00 97.12 93 ALA A CA 1
ATOM 694 C C . ALA A 1 93 ? 6.488 8.283 -1.028 1.00 97.12 93 ALA A C 1
ATOM 696 O O . ALA A 1 93 ? 5.943 9.378 -1.175 1.00 97.12 93 ALA A O 1
ATOM 697 N N . LEU A 1 94 ? 6.302 7.282 -1.898 1.00 90.62 94 LEU A N 1
ATOM 698 C CA . LEU A 1 94 ? 5.424 7.380 -3.070 1.00 90.62 94 LEU A CA 1
ATOM 699 C C . LEU A 1 94 ? 3.941 7.458 -2.668 1.00 90.62 94 LEU A C 1
ATOM 701 O O . LEU A 1 94 ? 3.238 8.335 -3.169 1.00 90.62 94 LEU A O 1
ATOM 705 N N . PHE A 1 95 ? 3.480 6.621 -1.726 1.00 91.94 95 PHE A N 1
ATOM 706 C CA . PHE A 1 95 ? 2.125 6.712 -1.152 1.00 91.94 95 PHE A CA 1
ATOM 707 C C . PHE A 1 95 ? 1.828 8.128 -0.650 1.00 91.94 95 PHE A C 1
ATOM 709 O O . PHE A 1 95 ? 0.801 8.722 -1.000 1.00 91.94 95 PHE A O 1
ATOM 716 N N . LYS A 1 96 ? 2.770 8.699 0.110 1.00 95.50 96 LYS A N 1
ATOM 717 C CA . LYS A 1 96 ? 2.619 10.043 0.661 1.00 95.50 96 LYS A CA 1
ATOM 718 C C . LYS A 1 96 ? 2.630 11.119 -0.419 1.00 95.50 96 LYS A C 1
ATOM 720 O O . LYS A 1 96 ? 1.782 12.005 -0.410 1.00 95.50 96 LYS A O 1
ATOM 725 N N . THR A 1 97 ? 3.572 11.033 -1.355 1.00 92.12 97 THR A N 1
ATOM 726 C CA . THR A 1 97 ? 3.790 12.058 -2.386 1.00 92.12 97 THR A CA 1
ATOM 727 C C . THR A 1 97 ? 2.646 12.122 -3.393 1.00 92.12 97 THR A C 1
ATOM 729 O O . THR A 1 97 ? 2.254 13.217 -3.794 1.00 92.12 97 THR A O 1
ATOM 732 N N . PHE A 1 98 ? 2.115 10.970 -3.812 1.00 83.75 98 PHE A N 1
ATOM 733 C CA . PHE A 1 98 ? 1.172 10.902 -4.929 1.00 83.75 98 PHE A CA 1
ATOM 734 C C . PHE A 1 98 ? -0.299 10.826 -4.520 1.00 83.75 98 PHE A C 1
ATOM 736 O O . PHE A 1 98 ? -1.148 11.179 -5.332 1.00 83.75 98 PHE A O 1
ATOM 743 N N . ALA A 1 99 ? -0.619 10.412 -3.290 1.00 83.75 99 ALA A N 1
ATOM 744 C CA . ALA A 1 99 ? -2.011 10.285 -2.843 1.00 83.75 99 ALA A CA 1
ATOM 745 C C . ALA A 1 99 ? -2.301 10.833 -1.436 1.00 83.75 99 ALA A C 1
ATOM 747 O O . ALA A 1 99 ? -3.428 10.705 -0.948 1.00 83.75 99 ALA A O 1
ATOM 748 N N . ASP A 1 100 ? -1.313 11.443 -0.773 1.00 93.69 100 ASP A N 1
ATOM 749 C CA . ASP A 1 100 ? -1.410 11.861 0.632 1.00 93.69 100 ASP A CA 1
ATOM 750 C C . ASP A 1 100 ? -1.839 10.711 1.571 1.00 93.69 100 ASP A C 1
ATOM 752 O O . ASP A 1 100 ? -2.528 10.907 2.574 1.00 93.69 100 ASP A O 1
ATOM 756 N N . VAL A 1 101 ? -1.432 9.481 1.241 1.00 94.12 101 VAL A N 1
ATOM 757 C CA . VAL A 1 101 ? -1.635 8.296 2.083 1.00 94.12 101 VAL A CA 1
ATOM 758 C C . VAL A 1 101 ? -0.433 8.168 3.011 1.00 94.12 101 VAL A C 1
ATOM 760 O O . VAL A 1 101 ? 0.710 8.174 2.554 1.00 94.12 101 VAL A O 1
ATOM 763 N N . ASP A 1 102 ? -0.675 8.074 4.319 1.00 98.06 102 ASP A N 1
ATOM 764 C CA . ASP A 1 102 ? 0.409 7.759 5.245 1.00 98.06 102 ASP A CA 1
ATOM 765 C C . ASP A 1 102 ? 0.715 6.266 5.104 1.00 98.06 102 ASP A C 1
ATOM 767 O O . ASP A 1 102 ? -0.188 5.431 5.103 1.00 98.06 102 ASP A O 1
ATOM 771 N N . ALA A 1 103 ? 1.987 5.918 4.986 1.00 97.62 103 ALA A N 1
ATOM 772 C CA . ALA A 1 103 ? 2.414 4.539 4.824 1.00 97.62 103 ALA A CA 1
ATOM 773 C C . ALA A 1 103 ? 3.598 4.248 5.742 1.00 97.62 103 ALA A C 1
ATOM 775 O O . ALA A 1 103 ? 4.440 5.123 5.967 1.00 97.62 103 ALA A O 1
ATOM 776 N N . PHE A 1 104 ? 3.644 3.033 6.285 1.00 98.25 104 PHE A N 1
ATOM 777 C CA . PHE A 1 104 ? 4.694 2.615 7.208 1.00 98.25 104 PHE A CA 1
ATOM 778 C C . PHE A 1 104 ? 5.320 1.281 6.770 1.00 98.25 104 PHE A C 1
ATOM 780 O O . PHE A 1 104 ? 4.575 0.320 6.550 1.00 98.25 104 PHE A O 1
ATOM 787 N N . PRO A 1 105 ? 6.659 1.198 6.641 1.00 98.38 105 PRO A N 1
ATOM 788 C CA . PRO A 1 105 ? 7.330 0.003 6.152 1.00 98.38 105 PRO A CA 1
ATOM 789 C C . PRO A 1 105 ? 7.529 -1.015 7.278 1.00 98.38 105 PRO A C 1
ATOM 791 O O . PRO A 1 105 ? 8.036 -0.684 8.350 1.00 98.38 105 PRO A O 1
ATOM 794 N N . LEU A 1 106 ? 7.170 -2.274 7.027 1.00 98.44 106 LEU A N 1
ATOM 795 C CA . LEU A 1 106 ? 7.361 -3.388 7.955 1.00 98.44 106 LEU A CA 1
ATOM 796 C C . LEU A 1 106 ? 7.993 -4.573 7.219 1.00 98.44 106 LEU A C 1
ATOM 798 O O . LEU A 1 106 ? 7.359 -5.217 6.390 1.00 98.44 106 LEU A O 1
ATOM 802 N N . CYS A 1 107 ? 9.250 -4.875 7.536 1.00 98.06 107 CYS A N 1
ATOM 803 C CA . CYS A 1 107 ? 9.951 -6.027 6.969 1.00 98.06 107 CYS A CA 1
ATOM 804 C C . CYS A 1 107 ? 9.918 -7.187 7.975 1.00 98.06 107 CYS A C 1
ATOM 806 O O . CYS A 1 107 ? 10.471 -7.067 9.069 1.00 98.06 107 CYS A O 1
ATOM 808 N N . VAL A 1 108 ? 9.255 -8.288 7.625 1.00 98.06 108 VAL A N 1
ATOM 809 C CA . VAL A 1 108 ? 9.078 -9.461 8.492 1.00 98.06 108 VAL A CA 1
ATOM 810 C C . VAL A 1 108 ? 10.231 -10.437 8.270 1.00 98.06 108 VAL A C 1
ATOM 812 O O . VAL A 1 108 ? 10.421 -10.933 7.165 1.00 98.06 108 VAL A O 1
ATOM 815 N N . ASP A 1 109 ? 10.987 -10.749 9.324 1.00 97.88 109 ASP A N 1
ATOM 816 C CA . ASP A 1 109 ? 12.097 -11.713 9.266 1.00 97.88 109 ASP A CA 1
ATOM 817 C C . ASP A 1 109 ? 11.608 -13.157 9.431 1.00 97.88 109 ASP A C 1
ATOM 819 O O . ASP A 1 109 ? 11.864 -13.839 10.423 1.00 97.88 109 ASP A O 1
ATOM 823 N N . SER A 1 110 ? 10.806 -13.605 8.468 1.00 97.56 110 SER A N 1
ATOM 824 C CA . SER A 1 110 ? 10.362 -14.990 8.359 1.00 97.56 110 SER A CA 1
ATOM 825 C C . SER A 1 110 ? 10.067 -15.321 6.907 1.00 97.56 110 SER A C 1
ATOM 827 O O . SER A 1 110 ? 9.604 -14.473 6.155 1.00 97.56 110 SER A O 1
ATOM 829 N N . LYS A 1 111 ? 10.300 -16.579 6.525 1.00 97.25 111 LYS A N 1
ATOM 830 C CA . LYS A 1 111 ? 9.901 -17.132 5.220 1.00 97.25 111 LYS A CA 1
ATOM 831 C C . LYS A 1 111 ? 8.723 -18.099 5.338 1.00 97.25 111 LYS A C 1
ATOM 833 O O . LYS A 1 111 ? 8.198 -18.556 4.322 1.00 97.25 111 LYS A O 1
ATOM 838 N N . ASP A 1 112 ? 8.314 -18.409 6.565 1.00 98.19 112 ASP A N 1
ATOM 839 C CA . ASP A 1 112 ? 7.186 -19.286 6.846 1.00 98.19 112 ASP A CA 1
ATOM 840 C C . ASP A 1 112 ? 5.865 -18.543 6.615 1.00 98.19 112 ASP A C 1
ATOM 842 O O . ASP A 1 112 ? 5.612 -17.497 7.217 1.00 98.19 112 ASP A O 1
ATOM 846 N N . VAL A 1 113 ? 5.026 -19.088 5.731 1.00 97.62 113 VAL A N 1
ATOM 847 C CA . VAL A 1 113 ? 3.771 -18.455 5.298 1.00 97.62 113 VAL A CA 1
ATOM 848 C C . VAL A 1 113 ? 2.851 -18.194 6.486 1.00 97.62 113 VAL A C 1
ATOM 850 O O . VAL A 1 113 ? 2.353 -17.080 6.637 1.00 97.62 113 VAL A O 1
ATOM 853 N N . ASP A 1 114 ? 2.644 -19.185 7.351 1.00 98.12 114 ASP A N 1
ATOM 854 C CA . ASP A 1 114 ? 1.704 -19.062 8.465 1.00 98.12 114 ASP A CA 1
ATOM 855 C C . ASP A 1 114 ? 2.192 -18.060 9.513 1.00 98.12 114 ASP A C 1
ATOM 857 O O . ASP A 1 114 ? 1.398 -17.274 10.036 1.00 98.12 114 ASP A O 1
ATOM 861 N N . THR A 1 115 ? 3.500 -18.015 9.763 1.00 98.50 115 THR A N 1
ATOM 862 C CA . THR A 1 115 ? 4.131 -17.013 10.627 1.00 98.50 115 THR A CA 1
ATOM 863 C C . THR A 1 115 ? 3.953 -15.601 10.076 1.00 98.50 115 THR A C 1
ATOM 865 O O . THR A 1 115 ? 3.599 -14.696 10.837 1.00 98.50 115 THR A O 1
ATOM 868 N N . ILE A 1 116 ? 4.157 -15.393 8.769 1.00 98.31 116 ILE A N 1
ATOM 869 C CA . ILE A 1 116 ? 3.954 -14.088 8.121 1.00 98.31 116 ILE A CA 1
ATOM 870 C C . ILE A 1 116 ? 2.481 -13.681 8.221 1.00 98.31 116 ILE A C 1
ATOM 872 O O . ILE A 1 116 ? 2.172 -12.605 8.735 1.00 98.31 116 ILE A O 1
ATOM 876 N N . VAL A 1 117 ? 1.563 -14.560 7.805 1.00 98.56 117 VAL A N 1
ATOM 877 C CA . VAL A 1 117 ? 0.117 -14.299 7.839 1.00 98.56 117 VAL A CA 1
ATOM 878 C C . VAL A 1 117 ? -0.335 -13.986 9.263 1.00 98.56 117 VAL A C 1
ATOM 880 O O . VAL A 1 117 ? -1.083 -13.036 9.480 1.00 98.56 117 VAL A O 1
ATOM 883 N N . ASN A 1 118 ? 0.118 -14.758 10.254 1.00 98.56 118 ASN A N 1
ATOM 884 C CA . ASN A 1 118 ? -0.253 -14.529 11.643 1.00 98.56 118 ASN A CA 1
ATOM 885 C C . ASN A 1 118 ? 0.295 -13.205 12.181 1.00 98.56 118 ASN A C 1
ATOM 887 O O . ASN A 1 118 ? -0.449 -12.463 12.817 1.00 98.56 118 ASN A O 1
ATOM 891 N N . THR A 1 119 ? 1.558 -12.891 11.891 1.00 98.56 119 THR A N 1
ATOM 892 C CA . THR A 1 119 ? 2.172 -11.611 12.265 1.00 98.56 119 THR A CA 1
ATOM 893 C C . THR A 1 119 ? 1.364 -10.439 11.715 1.00 98.56 119 THR A C 1
ATOM 895 O O . THR A 1 119 ? 0.974 -9.555 12.474 1.00 98.56 119 THR A O 1
ATOM 898 N N . ILE A 1 120 ? 1.051 -10.461 10.417 1.00 98.44 120 ILE A N 1
ATOM 899 C CA . ILE A 1 120 ? 0.313 -9.386 9.742 1.00 98.44 120 ILE A CA 1
ATOM 900 C C . ILE A 1 120 ? -1.125 -9.287 10.272 1.00 98.44 120 ILE A C 1
ATOM 902 O O . ILE A 1 120 ? -1.595 -8.192 10.578 1.00 98.44 120 ILE A O 1
ATOM 906 N N . ALA A 1 121 ? -1.817 -10.416 10.446 1.00 98.19 121 ALA A N 1
ATOM 907 C CA . ALA A 1 121 ? -3.182 -10.429 10.965 1.00 98.19 121 ALA A CA 1
ATOM 908 C C . ALA A 1 121 ? -3.268 -9.828 12.378 1.00 98.19 121 ALA A C 1
ATOM 910 O O . ALA A 1 121 ? -4.174 -9.041 12.648 1.00 98.19 121 ALA A O 1
ATOM 911 N N . LEU A 1 122 ? -2.306 -10.135 13.257 1.00 98.25 122 LEU A N 1
ATOM 912 C CA . LEU A 1 122 ? -2.273 -9.623 14.633 1.00 98.25 122 LEU A CA 1
ATOM 913 C C . LEU A 1 122 ? -2.048 -8.108 14.717 1.00 98.25 122 LEU A C 1
ATOM 915 O O . LEU A 1 122 ? -2.532 -7.479 15.654 1.00 98.25 122 LEU A O 1
ATOM 919 N N . ILE A 1 123 ? -1.348 -7.512 13.748 1.00 98.06 123 ILE A N 1
ATOM 920 C CA . ILE A 1 123 ? -1.099 -6.061 13.714 1.00 98.06 123 ILE A CA 1
ATOM 921 C C . ILE A 1 123 ? -2.089 -5.291 12.827 1.00 98.06 123 ILE A C 1
ATOM 923 O O . ILE A 1 123 ? -2.083 -4.060 12.834 1.00 98.06 123 ILE A O 1
ATOM 927 N N . SER A 1 124 ? -2.936 -5.993 12.066 1.00 97.62 124 SER A N 1
ATOM 928 C CA . SER A 1 124 ? -3.811 -5.410 11.036 1.00 97.62 124 SER A CA 1
ATOM 929 C C . SER 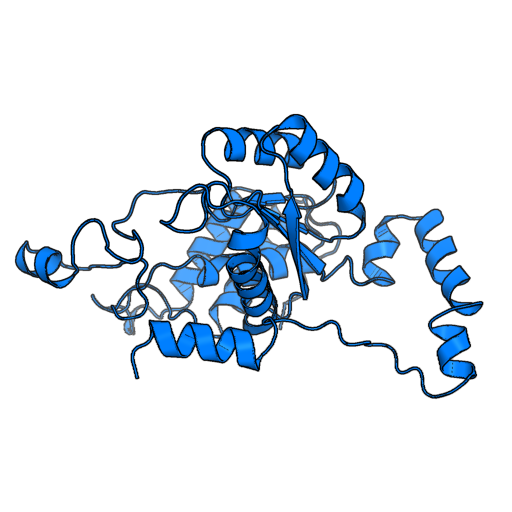A 1 124 ? -4.722 -4.296 11.561 1.00 97.62 124 SER A C 1
ATOM 931 O O . SER A 1 124 ? -4.964 -3.308 10.870 1.00 97.62 124 SER A O 1
ATOM 933 N N . LYS A 1 125 ? -5.164 -4.380 12.821 1.00 96.62 125 LYS A N 1
ATOM 934 C CA . LYS A 1 125 ? -6.059 -3.384 13.425 1.00 96.62 125 LYS A CA 1
ATOM 935 C C . LYS A 1 125 ? -5.454 -1.977 13.515 1.00 96.62 125 LYS A C 1
ATOM 937 O O . LYS A 1 125 ? -6.219 -1.015 13.512 1.00 96.62 125 LYS A O 1
ATOM 942 N N . SER A 1 126 ? -4.129 -1.835 13.460 1.00 97.44 126 SER A N 1
ATOM 943 C CA . SER A 1 126 ? -3.439 -0.535 13.421 1.00 97.44 126 SER A CA 1
ATOM 944 C C . SER A 1 126 ? -3.537 0.192 12.071 1.00 97.44 126 SER A C 1
ATOM 946 O O . SER A 1 126 ? -3.253 1.387 12.001 1.00 97.44 126 SER A O 1
ATOM 948 N N . PHE A 1 127 ? -3.929 -0.502 10.999 1.00 98.50 127 PHE A N 1
ATOM 949 C CA . PHE A 1 127 ? -3.872 0.000 9.624 1.00 98.50 127 PHE A CA 1
ATOM 950 C C . PHE A 1 127 ? -5.256 0.018 8.969 1.00 98.50 127 PHE A C 1
ATOM 952 O O . PHE A 1 127 ? -6.152 -0.729 9.362 1.00 98.50 127 PHE A O 1
ATOM 959 N N . GLY A 1 128 ? -5.443 0.886 7.978 1.00 95.38 128 GLY A N 1
ATOM 960 C CA . GLY A 1 128 ? -6.620 0.906 7.102 1.00 95.38 128 GLY A CA 1
ATOM 961 C C . GLY A 1 128 ? -6.460 0.039 5.857 1.00 95.38 128 GLY A C 1
ATOM 962 O O . GLY A 1 128 ? -7.440 -0.205 5.164 1.00 95.38 128 GLY A O 1
ATOM 963 N N . GLY A 1 129 ? -5.244 -0.434 5.576 1.00 96.19 129 GLY A N 1
ATOM 964 C CA . GLY A 1 129 ? -4.955 -1.362 4.490 1.00 96.19 129 GLY A CA 1
ATOM 965 C C . GLY A 1 129 ? -3.552 -1.956 4.587 1.00 96.19 129 GLY A C 1
ATOM 966 O O . GLY A 1 129 ? -2.674 -1.402 5.253 1.00 96.19 129 GLY A O 1
ATOM 967 N N . ILE A 1 130 ? -3.355 -3.091 3.921 1.00 98.12 130 ILE A N 1
ATOM 968 C CA . ILE A 1 130 ? -2.076 -3.799 3.816 1.00 98.12 130 ILE A CA 1
ATOM 969 C C . ILE A 1 130 ? -1.668 -3.859 2.343 1.00 98.12 130 ILE A C 1
ATOM 971 O O . ILE A 1 130 ? -2.419 -4.355 1.506 1.00 98.12 130 ILE A O 1
ATOM 975 N N . ASN A 1 131 ? -0.462 -3.383 2.050 1.00 96.88 131 ASN A N 1
ATOM 976 C CA . ASN A 1 131 ? 0.197 -3.486 0.756 1.00 96.88 131 ASN A CA 1
ATOM 977 C C . ASN A 1 131 ? 1.371 -4.469 0.871 1.00 96.88 131 ASN A C 1
ATOM 979 O O . ASN A 1 131 ? 2.388 -4.141 1.482 1.00 96.88 131 ASN A O 1
ATOM 983 N N . LEU A 1 132 ? 1.219 -5.673 0.323 1.00 96.50 132 LEU A N 1
ATOM 984 C CA . LEU A 1 132 ? 2.281 -6.673 0.219 1.00 96.50 132 LEU A CA 1
ATOM 985 C C . LEU A 1 132 ? 3.204 -6.332 -0.960 1.00 96.50 132 LEU A C 1
ATOM 987 O O . LEU A 1 132 ? 2.727 -5.973 -2.037 1.00 96.50 132 LEU A O 1
ATOM 991 N N . GLU A 1 133 ? 4.510 -6.465 -0.744 1.00 92.69 133 GLU A N 1
ATOM 992 C CA . GLU A 1 133 ? 5.566 -6.120 -1.705 1.00 92.69 133 GLU A CA 1
ATOM 993 C C . GLU A 1 133 ? 6.715 -7.113 -1.666 1.00 92.69 133 GLU A C 1
ATOM 995 O O . GLU A 1 133 ? 7.128 -7.542 -0.586 1.00 92.69 133 GLU A O 1
ATOM 1000 N N . ASP A 1 134 ? 7.316 -7.378 -2.823 1.00 92.44 134 ASP A N 1
ATOM 1001 C CA . ASP A 1 134 ? 8.613 -8.047 -2.937 1.00 92.44 134 ASP A CA 1
ATOM 1002 C C . ASP A 1 134 ? 8.660 -9.414 -2.203 1.00 92.44 134 ASP A C 1
ATOM 1004 O O . ASP A 1 134 ? 9.685 -9.809 -1.633 1.00 92.44 134 ASP A O 1
ATOM 1008 N N . ILE A 1 135 ? 7.543 -10.157 -2.196 1.00 93.19 135 ILE A N 1
ATOM 1009 C CA . ILE A 1 135 ? 7.446 -11.513 -1.633 1.00 93.19 135 ILE A CA 1
ATOM 1010 C C . ILE A 1 135 ? 7.488 -12.535 -2.775 1.00 93.19 135 ILE A C 1
ATOM 1012 O O . ILE A 1 135 ? 6.700 -12.488 -3.719 1.00 93.19 135 ILE A O 1
ATOM 1016 N N . ALA A 1 136 ? 8.400 -13.503 -2.686 1.00 88.19 136 ALA A N 1
ATOM 1017 C CA . ALA A 1 136 ? 8.624 -14.475 -3.750 1.00 88.19 136 ALA A CA 1
ATOM 1018 C C . ALA A 1 136 ? 7.440 -15.434 -3.976 1.00 88.19 136 ALA A C 1
ATOM 1020 O O . ALA A 1 136 ? 6.850 -15.986 -3.037 1.00 88.19 136 ALA A O 1
ATOM 1021 N N . ALA A 1 137 ? 7.168 -15.724 -5.250 1.00 84.00 137 ALA A N 1
ATOM 1022 C CA . ALA A 1 137 ? 6.252 -16.784 -5.658 1.00 84.00 137 ALA A CA 1
ATOM 1023 C C . ALA A 1 137 ? 6.801 -18.180 -5.291 1.00 84.00 137 ALA A C 1
ATOM 1025 O O . ALA A 1 137 ? 8.017 -18.379 -5.274 1.00 84.00 137 ALA A O 1
ATOM 1026 N N . PRO A 1 138 ? 5.930 -19.169 -5.004 1.00 88.25 138 PRO A N 1
ATOM 1027 C CA . PRO A 1 138 ? 4.464 -19.087 -4.997 1.00 88.25 138 PRO A CA 1
ATOM 1028 C C . PRO A 1 138 ? 3.863 -18.569 -3.675 1.00 88.25 138 PRO A C 1
ATOM 1030 O O . PRO A 1 138 ? 2.648 -18.400 -3.593 1.00 88.25 138 PRO A O 1
ATOM 1033 N N . ARG A 1 139 ? 4.682 -18.320 -2.640 1.00 93.69 139 ARG A N 1
ATOM 1034 C CA . ARG A 1 139 ? 4.217 -18.009 -1.273 1.00 93.69 139 ARG A CA 1
ATOM 1035 C C . ARG A 1 139 ? 3.370 -16.747 -1.204 1.00 93.69 139 ARG A C 1
ATOM 1037 O O . ARG A 1 139 ? 2.401 -16.719 -0.454 1.00 93.69 139 ARG A O 1
ATOM 1044 N N . CYS A 1 140 ? 3.705 -15.733 -1.995 1.00 88.56 140 CYS A N 1
ATOM 1045 C CA . CYS A 1 140 ? 2.953 -14.484 -2.046 1.00 88.56 140 CYS A CA 1
ATOM 1046 C C . CYS A 1 140 ? 1.458 -14.684 -2.353 1.00 88.56 140 CYS A C 1
ATOM 1048 O O . CYS A 1 140 ? 0.635 -14.082 -1.669 1.00 88.56 140 CYS A O 1
ATOM 1050 N N . PHE A 1 141 ? 1.090 -15.622 -3.243 1.00 84.19 141 PHE A N 1
ATOM 1051 C CA . PHE A 1 141 ? -0.322 -15.918 -3.540 1.00 84.19 141 PHE A CA 1
ATOM 1052 C C . PHE A 1 141 ? -1.057 -16.503 -2.328 1.00 84.19 141 PHE A C 1
ATOM 1054 O O . PHE A 1 141 ? -2.210 -16.168 -2.055 1.00 84.19 141 PHE A O 1
ATOM 1061 N N . GLU A 1 142 ? -0.397 -17.407 -1.602 1.00 93.25 142 GLU A N 1
ATOM 1062 C CA . GLU A 1 142 ? -0.975 -18.042 -0.419 1.00 93.25 142 GLU A CA 1
ATOM 1063 C C . GLU A 1 142 ? -1.104 -17.046 0.739 1.00 93.25 142 GLU A C 1
ATOM 1065 O O . GLU A 1 142 ? -2.138 -17.014 1.407 1.00 93.25 142 GLU A O 1
ATOM 1070 N N . ILE A 1 143 ? -0.083 -16.207 0.938 1.00 96.62 143 ILE A N 1
ATOM 1071 C CA . ILE A 1 143 ? -0.075 -15.137 1.939 1.00 96.62 143 ILE A CA 1
ATOM 1072 C C . ILE A 1 143 ? -1.209 -14.148 1.660 1.00 96.62 143 ILE A C 1
ATOM 1074 O O . ILE A 1 143 ? -2.013 -13.896 2.557 1.00 96.62 143 ILE A O 1
ATOM 1078 N N . GLU A 1 144 ? -1.320 -13.628 0.431 1.00 93.12 144 GLU A N 1
ATOM 1079 C CA . GLU A 1 144 ? -2.372 -12.676 0.055 1.00 93.12 144 GLU A CA 1
ATOM 1080 C C . GLU A 1 144 ? -3.763 -13.278 0.290 1.00 93.12 144 GLU A C 1
ATOM 1082 O O . GLU A 1 144 ? -4.599 -12.666 0.957 1.00 93.12 144 GLU A O 1
ATOM 1087 N N . LYS A 1 145 ? -3.996 -14.507 -0.188 1.00 92.62 145 LYS A N 1
ATOM 1088 C CA . LYS A 1 145 ? -5.276 -15.200 -0.016 1.00 92.62 145 LYS A CA 1
ATOM 1089 C C . LYS A 1 145 ? -5.641 -15.368 1.462 1.00 92.62 145 LYS A C 1
ATOM 1091 O O . LYS A 1 145 ? -6.730 -14.971 1.870 1.00 92.62 145 LYS A O 1
ATOM 1096 N N . LYS A 1 146 ? -4.734 -15.928 2.271 1.00 97.62 146 LYS A N 1
ATOM 1097 C CA . LYS A 1 146 ? -4.974 -16.160 3.706 1.00 97.62 146 LYS A CA 1
ATOM 1098 C C . LYS A 1 146 ? -5.208 -14.854 4.465 1.00 97.62 146 LYS A C 1
ATOM 1100 O O . LYS A 1 146 ? -5.976 -14.835 5.423 1.00 97.62 146 LYS A O 1
ATOM 1105 N N . LEU A 1 147 ? -4.553 -13.766 4.065 1.00 97.31 147 LEU A N 1
ATOM 1106 C CA . LEU A 1 147 ? -4.753 -12.457 4.681 1.00 97.31 147 LEU A CA 1
ATOM 1107 C C . LEU A 1 147 ? -6.100 -11.842 4.313 1.00 97.31 147 LEU A C 1
ATOM 1109 O O . LEU A 1 147 ? -6.778 -11.361 5.214 1.00 97.31 147 LEU A O 1
ATOM 1113 N N . LYS A 1 148 ? -6.533 -11.924 3.050 1.00 92.62 148 LYS A N 1
ATOM 1114 C CA . LYS A 1 148 ? -7.885 -11.493 2.646 1.00 92.62 148 LYS A CA 1
ATOM 1115 C C . LYS A 1 148 ? -8.990 -12.240 3.397 1.00 92.62 148 LYS A C 1
ATOM 1117 O O . LYS A 1 148 ? -10.018 -11.659 3.710 1.00 92.62 148 LYS A O 1
ATOM 1122 N N . GLU A 1 149 ? -8.769 -13.513 3.731 1.00 95.06 149 GLU A N 1
ATOM 1123 C CA . GLU A 1 149 ? -9.713 -14.310 4.530 1.00 95.06 149 GLU A CA 1
ATOM 1124 C C . GLU A 1 149 ? -9.708 -13.941 6.028 1.00 95.06 149 GLU A C 1
ATOM 1126 O O . GLU A 1 149 ? -10.716 -14.127 6.711 1.00 95.06 149 GLU A O 1
ATOM 1131 N N . ARG A 1 150 ? -8.581 -13.448 6.565 1.00 96.31 150 ARG A N 1
ATOM 1132 C CA . ARG A 1 150 ? -8.389 -13.205 8.009 1.00 96.31 150 ARG A CA 1
ATOM 1133 C C . ARG A 1 150 ? -8.528 -11.746 8.435 1.00 96.31 150 ARG A C 1
ATOM 1135 O O . ARG A 1 150 ? -8.814 -11.498 9.606 1.00 96.31 150 ARG A O 1
ATOM 1142 N N . CYS A 1 151 ? -8.247 -10.801 7.547 1.00 94.38 151 CYS A N 1
ATOM 1143 C CA . CYS A 1 151 ? -8.251 -9.374 7.843 1.00 94.38 151 CYS A CA 1
ATOM 1144 C C . CYS A 1 151 ? -9.592 -8.744 7.459 1.00 94.38 151 CYS A C 1
ATOM 1146 O O . CYS A 1 151 ? -10.192 -9.081 6.447 1.00 94.38 151 CYS A O 1
ATOM 1148 N N . ASP A 1 152 ? -10.042 -7.780 8.258 1.00 91.94 152 ASP A N 1
ATOM 1149 C CA . ASP A 1 152 ? -11.241 -6.971 8.005 1.00 91.94 152 ASP A CA 1
ATOM 1150 C C . ASP A 1 152 ? -10.923 -5.644 7.293 1.00 91.94 152 ASP A C 1
ATOM 1152 O O . ASP A 1 152 ? -11.751 -4.727 7.264 1.00 91.94 152 ASP A O 1
ATOM 1156 N N . ILE A 1 153 ? -9.708 -5.545 6.753 1.00 95.38 153 ILE A N 1
ATOM 1157 C CA . ILE A 1 153 ? -9.164 -4.421 5.998 1.00 95.38 153 ILE A CA 1
ATOM 1158 C C . ILE A 1 153 ? -8.651 -4.918 4.642 1.00 95.38 153 ILE A C 1
ATOM 1160 O O . ILE A 1 153 ? -8.230 -6.072 4.541 1.00 95.38 153 ILE A O 1
ATOM 1164 N N . PRO A 1 154 ? -8.638 -4.059 3.613 1.00 91.44 154 PRO A N 1
ATOM 1165 C CA . PRO A 1 154 ? -8.135 -4.400 2.287 1.00 91.44 154 PRO A CA 1
ATOM 1166 C C . PRO A 1 154 ? -6.673 -4.860 2.335 1.00 91.44 154 PRO A C 1
ATOM 1168 O O . PRO A 1 154 ? -5.808 -4.189 2.908 1.00 91.44 154 PRO A O 1
ATOM 1171 N N . VAL A 1 155 ? -6.404 -5.988 1.678 1.00 94.75 155 VAL A N 1
ATOM 1172 C CA . VAL A 1 155 ? -5.063 -6.542 1.465 1.00 94.75 155 VAL A CA 1
ATOM 1173 C C . VAL A 1 155 ? -4.819 -6.609 -0.035 1.00 94.75 155 VAL A C 1
ATOM 1175 O O . VAL A 1 155 ? -5.624 -7.176 -0.772 1.00 94.75 155 VAL A O 1
ATOM 1178 N N . PHE A 1 156 ? -3.715 -6.037 -0.490 1.00 89.62 156 PHE A N 1
ATOM 1179 C CA . PHE A 1 156 ? -3.337 -6.003 -1.896 1.00 89.62 156 PHE A CA 1
ATOM 1180 C C . PHE A 1 156 ? -1.868 -6.361 -2.036 1.00 89.62 156 PHE A C 1
ATOM 1182 O O . PHE A 1 156 ? -1.053 -5.869 -1.259 1.00 89.62 156 PHE A O 1
ATOM 1189 N N . HIS A 1 157 ? -1.532 -7.199 -3.010 1.00 90.31 157 HIS A N 1
ATOM 1190 C CA . HIS A 1 157 ? -0.145 -7.440 -3.376 1.00 90.31 157 HIS A CA 1
ATOM 1191 C C . HIS A 1 157 ? 0.183 -6.724 -4.685 1.00 90.31 157 HIS A C 1
ATOM 1193 O O . HIS A 1 157 ? -0.326 -7.099 -5.739 1.00 90.31 157 HIS A O 1
ATOM 1199 N N . ASP A 1 158 ? 1.072 -5.729 -4.626 1.00 80.81 158 ASP A N 1
ATOM 1200 C CA . ASP A 1 158 ? 1.355 -4.842 -5.767 1.00 80.81 158 ASP A CA 1
ATOM 1201 C C . ASP A 1 158 ? 1.984 -5.594 -6.951 1.00 80.81 158 ASP A C 1
ATOM 1203 O O . ASP A 1 158 ? 1.643 -5.351 -8.107 1.00 80.81 158 ASP A O 1
ATOM 1207 N N . ASP A 1 159 ? 2.843 -6.578 -6.668 1.00 72.31 159 ASP A N 1
ATOM 1208 C CA . ASP A 1 159 ? 3.529 -7.358 -7.708 1.00 72.31 159 ASP A CA 1
ATOM 1209 C C . ASP A 1 159 ? 2.684 -8.478 -8.353 1.00 72.31 159 ASP A C 1
ATOM 1211 O O . ASP A 1 159 ? 3.080 -9.038 -9.378 1.00 72.31 159 ASP A O 1
ATOM 1215 N N . GLN A 1 160 ? 1.528 -8.850 -7.785 1.00 59.38 160 GLN A N 1
ATOM 1216 C CA . GLN A 1 160 ? 0.833 -10.102 -8.131 1.00 59.38 160 GLN A CA 1
ATOM 1217 C C . GLN A 1 160 ? -0.395 -9.956 -9.028 1.00 59.38 160 GLN A C 1
ATOM 1219 O O . GLN A 1 160 ? -1.372 -10.678 -8.856 1.00 59.38 160 GLN A O 1
ATOM 1224 N N . HIS A 1 161 ? -0.355 -9.113 -10.057 1.00 50.53 161 HIS A N 1
ATOM 1225 C CA . HIS A 1 161 ? -1.432 -9.044 -11.062 1.00 50.53 161 HIS A CA 1
ATOM 1226 C C . HIS A 1 161 ? -0.891 -9.042 -12.502 1.00 50.53 161 HIS A C 1
ATOM 1228 O O . HIS A 1 161 ? -1.340 -8.289 -13.363 1.00 50.53 161 HIS A O 1
ATOM 1234 N N . GLY A 1 162 ? 0.105 -9.896 -12.759 1.00 34.84 162 GLY A N 1
ATOM 1235 C CA . GLY A 1 162 ? 0.869 -9.910 -14.005 1.00 34.84 162 GLY A CA 1
ATOM 1236 C C . GLY A 1 162 ? 0.093 -10.377 -15.241 1.00 34.84 162 GLY A C 1
ATOM 1237 O O . GLY A 1 162 ? -0.112 -11.571 -15.451 1.00 34.84 162 GLY A O 1
ATOM 1238 N N . ILE A 1 163 ? -0.211 -9.424 -16.121 1.00 34.41 163 ILE A N 1
ATOM 1239 C CA . ILE A 1 163 ? -0.083 -9.595 -17.572 1.00 34.41 163 ILE A CA 1
ATOM 1240 C C . ILE A 1 163 ? 1.403 -9.362 -17.895 1.00 34.41 163 ILE A C 1
ATOM 1242 O O . ILE A 1 163 ? 1.979 -8.371 -17.448 1.00 34.41 163 ILE A O 1
ATOM 1246 N N . VAL A 1 164 ? 2.047 -10.275 -18.628 1.00 39.00 164 VAL A N 1
ATOM 1247 C CA . VAL A 1 164 ? 3.475 -10.152 -18.969 1.00 39.00 164 VAL A CA 1
ATOM 1248 C C . VAL A 1 164 ? 3.655 -9.105 -20.069 1.00 39.00 164 VAL A C 1
ATOM 1250 O O . VAL A 1 164 ? 3.236 -9.310 -21.206 1.00 39.00 164 VAL A O 1
ATOM 1253 N N . PHE A 1 165 ? 4.325 -8.008 -19.732 1.00 55.09 165 PHE A N 1
ATOM 1254 C CA . PHE A 1 165 ? 4.891 -7.038 -20.671 1.00 55.09 165 PHE A CA 1
ATOM 1255 C C . PHE A 1 165 ? 6.419 -7.025 -20.493 1.00 55.09 165 PHE A C 1
ATOM 1257 O O . PHE A 1 165 ? 6.900 -7.372 -19.416 1.00 55.09 165 PHE A O 1
ATOM 1264 N N . ALA A 1 166 ? 7.179 -6.604 -21.512 1.00 64.38 166 ALA A N 1
ATOM 1265 C CA . ALA A 1 166 ? 8.646 -6.514 -21.465 1.00 64.38 166 ALA A CA 1
ATOM 1266 C C . ALA A 1 166 ? 9.130 -5.358 -20.554 1.00 64.38 166 ALA A C 1
ATOM 1268 O O . ALA A 1 166 ? 9.580 -4.309 -21.020 1.00 64.38 166 ALA A O 1
ATOM 1269 N N . MET A 1 167 ? 8.940 -5.503 -19.242 1.00 69.19 167 MET A N 1
ATOM 1270 C CA . MET A 1 167 ? 9.079 -4.445 -18.240 1.00 69.19 167 MET A CA 1
ATOM 1271 C C . MET A 1 167 ? 10.144 -4.729 -17.181 1.00 69.19 167 MET A C 1
ATOM 1273 O O . MET A 1 167 ? 10.225 -3.968 -16.213 1.00 69.19 167 MET A O 1
ATOM 1277 N N . ALA A 1 168 ? 10.948 -5.786 -17.328 1.00 69.00 168 ALA A N 1
ATOM 1278 C CA . ALA A 1 168 ? 11.981 -6.092 -16.348 1.00 69.00 168 ALA A CA 1
ATOM 1279 C C . ALA A 1 168 ? 12.905 -4.882 -16.105 1.00 69.00 168 ALA A C 1
ATOM 1281 O O . ALA A 1 168 ? 13.301 -4.147 -17.014 1.00 69.00 168 ALA A O 1
ATOM 1282 N N . ASN A 1 169 ? 13.239 -4.659 -14.835 1.00 70.75 169 ASN A N 1
ATOM 1283 C CA . ASN A 1 169 ? 14.146 -3.605 -14.397 1.00 70.75 169 ASN A CA 1
ATOM 1284 C C . ASN A 1 169 ? 15.407 -4.241 -13.787 1.00 70.75 169 ASN A C 1
ATOM 1286 O O . ASN A 1 169 ? 15.284 -5.194 -13.018 1.00 70.75 169 ASN A O 1
ATOM 1290 N N . PRO A 1 170 ? 16.623 -3.716 -14.053 1.00 73.56 170 PRO A N 1
ATOM 1291 C CA . PRO A 1 170 ? 16.950 -2.552 -14.890 1.00 73.56 170 PRO A CA 1
ATOM 1292 C C . PRO A 1 170 ? 17.147 -2.870 -16.386 1.00 73.56 170 PRO A C 1
ATOM 1294 O O . PRO A 1 170 ? 17.369 -1.951 -17.177 1.00 73.56 170 PRO A O 1
ATOM 1297 N N . VAL A 1 171 ? 17.126 -4.147 -16.772 1.00 82.75 171 VAL A N 1
ATOM 1298 C CA . VAL A 1 171 ? 17.266 -4.597 -18.163 1.00 82.75 171 VAL A CA 1
ATOM 1299 C C . VAL A 1 171 ? 15.948 -5.259 -18.574 1.00 82.75 171 VAL A C 1
ATOM 1301 O O . VAL A 1 171 ? 15.633 -6.300 -17.998 1.00 82.75 171 VAL A O 1
ATOM 1304 N N . PRO A 1 172 ? 15.184 -4.668 -19.511 1.00 85.69 172 PRO A N 1
ATOM 1305 C CA . PRO A 1 172 ? 13.957 -5.269 -20.018 1.00 85.69 172 PRO A CA 1
ATOM 1306 C C . PRO A 1 172 ? 14.271 -6.494 -20.882 1.00 85.69 172 PRO A C 1
ATOM 1308 O O . PRO A 1 172 ? 15.388 -6.673 -21.366 1.00 85.69 172 PRO A O 1
ATOM 1311 N N . GLU A 1 173 ? 13.259 -7.318 -21.113 1.00 86.06 173 GLU A N 1
ATOM 1312 C CA . GLU A 1 173 ? 13.316 -8.546 -21.907 1.00 86.06 173 GLU A CA 1
ATOM 1313 C C . GLU A 1 173 ? 13.751 -8.289 -23.360 1.00 86.06 173 GLU A C 1
ATOM 1315 O O . GLU A 1 173 ? 14.328 -9.165 -24.001 1.00 86.06 173 GLU A O 1
ATOM 1320 N N . ILE A 1 174 ? 13.503 -7.076 -23.863 1.00 85.00 174 ILE A N 1
ATOM 1321 C CA . ILE A 1 174 ? 14.055 -6.532 -25.104 1.00 85.00 174 ILE A CA 1
ATOM 1322 C C . ILE A 1 174 ? 14.241 -5.022 -24.943 1.00 85.00 174 ILE A C 1
ATOM 1324 O O . ILE A 1 174 ? 13.397 -4.337 -24.358 1.00 85.00 174 ILE A O 1
ATOM 1328 N N . MET A 1 175 ? 15.348 -4.485 -25.454 1.00 89.06 175 MET A N 1
ATOM 1329 C CA . MET A 1 175 ? 15.586 -3.045 -25.411 1.00 89.06 175 MET A CA 1
ATOM 1330 C C . MET A 1 175 ? 14.647 -2.306 -26.385 1.00 89.06 175 MET A C 1
ATOM 1332 O O . MET A 1 175 ? 14.371 -2.823 -27.471 1.00 89.06 175 MET A O 1
ATOM 1336 N N . PRO A 1 176 ? 14.138 -1.103 -26.046 1.00 86.06 176 PRO A N 1
ATOM 1337 C CA . PRO A 1 176 ? 13.147 -0.431 -26.889 1.00 86.06 176 PRO A CA 1
ATOM 1338 C C . PRO A 1 176 ? 13.596 -0.115 -28.315 1.00 86.06 176 PRO A C 1
ATOM 1340 O O . PRO A 1 176 ? 12.787 -0.157 -29.239 1.00 86.06 176 PRO A O 1
ATOM 1343 N N . ASP A 1 177 ? 14.872 0.195 -28.509 1.00 88.50 177 ASP A N 1
ATOM 1344 C CA . ASP A 1 177 ? 15.486 0.422 -29.815 1.00 88.50 177 ASP A CA 1
ATOM 1345 C C . ASP A 1 177 ? 15.557 -0.861 -30.650 1.00 88.50 177 ASP A C 1
ATOM 1347 O O . ASP A 1 177 ? 15.202 -0.831 -31.829 1.00 88.50 177 ASP A O 1
ATOM 1351 N N . GLU A 1 178 ? 15.910 -1.994 -30.039 1.00 87.06 178 GLU A N 1
ATOM 1352 C CA . GLU A 1 178 ? 15.873 -3.304 -30.700 1.00 87.06 178 GLU A CA 1
ATOM 1353 C C . GLU A 1 178 ? 14.440 -3.708 -31.075 1.00 87.06 178 GLU A C 1
ATOM 1355 O O . GLU A 1 178 ? 14.194 -4.153 -32.197 1.00 87.06 178 GLU A O 1
ATOM 1360 N N . ALA A 1 179 ? 13.471 -3.483 -30.181 1.00 83.25 179 ALA A N 1
ATOM 1361 C CA . ALA A 1 179 ? 12.061 -3.748 -30.454 1.00 83.25 179 ALA A CA 1
ATOM 1362 C C . ALA A 1 179 ? 11.535 -2.904 -31.631 1.00 83.25 179 ALA A C 1
ATOM 1364 O O . ALA A 1 179 ? 10.871 -3.433 -32.526 1.00 83.25 179 ALA A O 1
ATOM 1365 N N . LYS A 1 180 ? 11.874 -1.606 -31.679 1.00 78.06 180 LYS A N 1
ATOM 1366 C CA . LYS A 1 180 ? 11.516 -0.713 -32.797 1.00 78.06 180 LYS A CA 1
ATOM 1367 C C . LYS A 1 180 ? 12.208 -1.120 -34.099 1.00 78.06 180 LYS A C 1
ATOM 1369 O O . LYS A 1 180 ? 11.5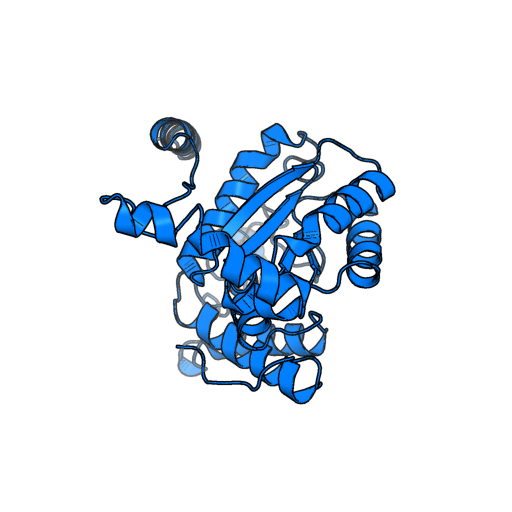56 -1.150 -35.140 1.00 78.06 180 LYS A O 1
ATOM 1374 N N . ALA A 1 181 ? 13.489 -1.490 -34.054 1.00 77.25 181 ALA A N 1
ATOM 1375 C CA . ALA A 1 181 ? 14.215 -2.005 -35.219 1.00 77.25 181 ALA A CA 1
ATOM 1376 C C . ALA A 1 181 ? 13.609 -3.319 -35.749 1.00 77.25 181 ALA A C 1
ATOM 1378 O O . ALA A 1 181 ? 13.602 -3.550 -36.957 1.00 77.25 181 ALA A O 1
ATOM 1379 N N . GLY A 1 182 ? 13.045 -4.141 -34.859 1.00 76.00 182 GLY A N 1
ATOM 1380 C CA . GLY A 1 182 ? 12.269 -5.337 -35.193 1.00 76.00 182 GLY A CA 1
ATOM 1381 C C . GLY A 1 182 ? 10.860 -5.064 -35.738 1.00 76.00 182 GLY A C 1
ATOM 1382 O O . GLY A 1 182 ? 10.182 -6.006 -36.144 1.00 76.00 182 GLY A O 1
ATOM 1383 N N . GLY A 1 183 ? 10.417 -3.801 -35.775 1.00 66.75 183 GLY A N 1
ATOM 1384 C CA . GLY A 1 183 ? 9.127 -3.385 -36.331 1.00 66.75 183 GLY A CA 1
ATOM 1385 C C . GLY A 1 183 ? 8.018 -3.119 -35.307 1.00 66.75 183 GLY A C 1
ATOM 1386 O O . GLY A 1 183 ? 6.859 -2.998 -35.705 1.00 66.75 183 GLY A O 1
ATOM 1387 N N . ALA A 1 184 ? 8.321 -3.024 -34.007 1.00 74.31 184 ALA A N 1
ATOM 1388 C CA . ALA A 1 184 ? 7.319 -2.671 -32.999 1.00 74.31 184 ALA A CA 1
ATOM 1389 C C . ALA A 1 184 ? 6.810 -1.227 -33.187 1.00 74.31 184 ALA A C 1
ATOM 1391 O O . ALA A 1 184 ? 7.595 -0.280 -33.208 1.00 74.31 184 ALA A O 1
ATOM 1392 N N . ALA A 1 185 ? 5.486 -1.061 -33.289 1.00 63.22 185 ALA A N 1
ATOM 1393 C CA . ALA A 1 185 ? 4.841 0.242 -33.486 1.00 63.22 185 ALA A CA 1
ATOM 1394 C C . ALA A 1 185 ? 4.715 1.070 -32.193 1.00 63.22 185 ALA A C 1
ATOM 1396 O O . ALA A 1 185 ? 4.741 2.294 -32.250 1.00 63.22 185 ALA A O 1
ATOM 1397 N N . VAL A 1 186 ? 4.584 0.408 -31.040 1.00 80.94 186 VAL A N 1
ATOM 1398 C CA . VAL A 1 186 ? 4.534 1.001 -29.694 1.00 80.94 186 VAL A CA 1
ATOM 1399 C C . VAL A 1 186 ? 5.380 0.122 -28.787 1.00 80.94 186 VAL A C 1
ATOM 1401 O O . VAL A 1 186 ? 5.294 -1.104 -28.863 1.00 80.94 186 VAL A O 1
ATOM 1404 N N . VAL A 1 187 ? 6.195 0.734 -27.933 1.00 83.62 187 VAL A N 1
ATOM 1405 C CA . VAL A 1 187 ? 7.020 0.014 -26.958 1.00 83.62 187 VAL A CA 1
ATOM 1406 C C . VAL A 1 187 ? 6.866 0.680 -25.601 1.00 83.62 187 VAL A C 1
ATOM 1408 O O . VAL A 1 187 ? 6.915 1.905 -25.516 1.00 83.62 187 VAL A O 1
ATOM 1411 N N . GLY A 1 188 ? 6.688 -0.124 -24.556 1.00 86.88 188 GLY A N 1
ATOM 1412 C C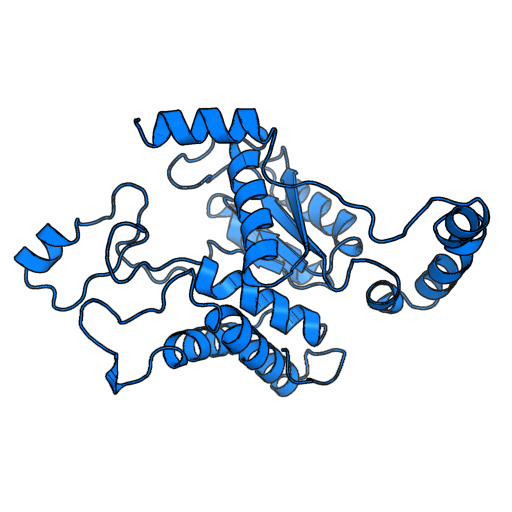A . GLY A 1 188 ? 6.698 0.309 -23.163 1.00 86.88 188 GLY A CA 1
ATOM 1413 C C . GLY A 1 188 ? 7.558 -0.627 -22.326 1.00 86.88 188 GLY A C 1
ATOM 1414 O O . GLY A 1 188 ? 7.742 -1.789 -22.684 1.00 86.88 188 GLY A O 1
ATOM 1415 N N . THR A 1 189 ? 8.116 -0.103 -21.238 1.00 87.69 189 THR A N 1
ATOM 1416 C CA . THR A 1 189 ? 8.998 -0.849 -20.324 1.00 87.69 189 THR A CA 1
ATOM 1417 C C . THR A 1 189 ? 8.775 -0.395 -18.883 1.00 87.69 189 THR A C 1
ATOM 1419 O O . THR A 1 189 ? 8.089 0.595 -18.644 1.00 87.69 189 THR A O 1
ATOM 1422 N N . GLY A 1 190 ? 9.398 -1.059 -17.907 1.00 84.88 190 GLY A N 1
ATOM 1423 C CA . GLY A 1 190 ? 9.397 -0.603 -16.514 1.00 84.88 190 GLY A CA 1
ATOM 1424 C C . GLY A 1 190 ? 10.355 0.565 -16.235 1.00 84.88 190 GLY A C 1
ATOM 1425 O O . GLY A 1 190 ? 10.345 1.129 -15.134 1.00 84.88 190 GLY A O 1
ATOM 1426 N N . ARG A 1 191 ? 11.194 0.941 -17.208 1.00 85.75 191 ARG A N 1
ATOM 1427 C CA . ARG A 1 191 ? 12.261 1.931 -17.047 1.00 85.75 191 ARG A CA 1
ATOM 1428 C C . ARG A 1 191 ? 11.754 3.357 -17.234 1.00 85.75 191 ARG A C 1
ATOM 1430 O O . ARG A 1 191 ? 11.053 3.659 -18.190 1.00 85.75 191 ARG A O 1
ATOM 1437 N N . SER A 1 192 ? 12.176 4.254 -16.345 1.00 84.31 192 SER A N 1
ATOM 1438 C CA . SER A 1 192 ? 11.766 5.666 -16.361 1.00 84.31 192 SER A CA 1
ATOM 1439 C C . SER A 1 192 ? 12.492 6.531 -17.389 1.00 84.31 192 SER A C 1
ATOM 1441 O O . SER A 1 192 ? 12.109 7.678 -17.595 1.00 84.31 192 SER A O 1
ATOM 1443 N N . ASP A 1 193 ? 13.556 6.023 -18.010 1.00 86.25 193 ASP A N 1
ATOM 1444 C CA . ASP A 1 193 ? 14.307 6.732 -19.044 1.00 86.25 193 ASP A CA 1
ATOM 1445 C C . ASP A 1 193 ? 13.821 6.444 -20.472 1.00 86.25 193 ASP A C 1
ATOM 1447 O O . ASP A 1 193 ? 14.387 6.990 -21.418 1.00 86.25 193 ASP A O 1
ATOM 1451 N N . TYR A 1 194 ? 12.754 5.651 -20.624 1.00 86.69 194 TYR A N 1
ATOM 1452 C CA . TYR A 1 194 ? 12.084 5.404 -21.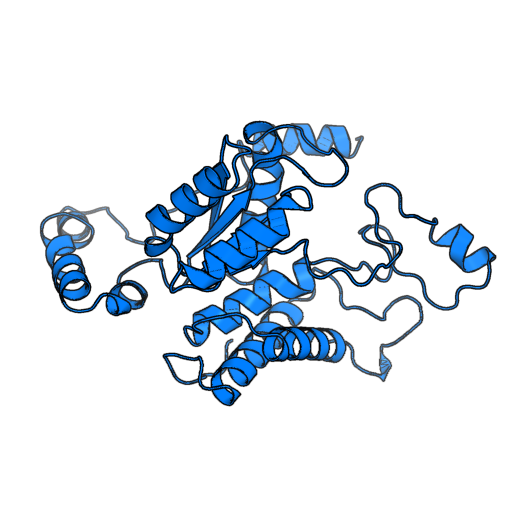898 1.00 86.69 194 TYR A CA 1
ATOM 1453 C C . TYR A 1 194 ? 10.628 5.891 -21.885 1.00 86.69 194 TYR A C 1
ATOM 1455 O O . TYR A 1 194 ? 10.002 5.943 -20.823 1.00 86.69 194 TYR A O 1
ATOM 1463 N N . PRO A 1 195 ? 10.070 6.227 -23.062 1.00 85.56 195 PRO A N 1
ATOM 1464 C CA . PRO A 1 195 ? 8.645 6.488 -23.215 1.00 85.56 195 PRO A CA 1
ATOM 1465 C C . PRO A 1 195 ? 7.791 5.277 -22.831 1.00 85.56 195 PRO A C 1
ATOM 1467 O O . PRO A 1 195 ? 8.266 4.141 -22.800 1.00 85.56 195 PRO A O 1
ATOM 1470 N N . ASN A 1 196 ? 6.520 5.540 -22.538 1.00 87.75 196 ASN A N 1
ATOM 1471 C CA . AS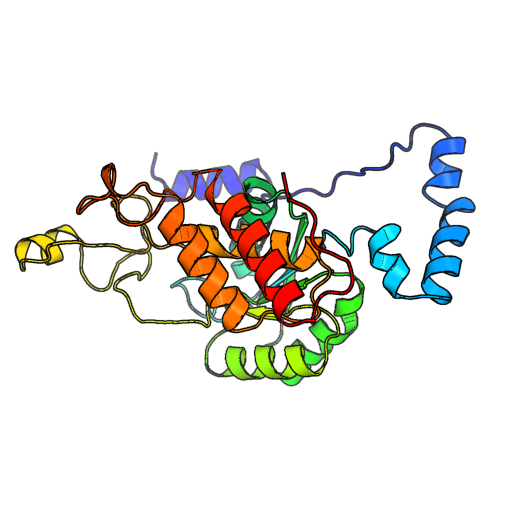N A 1 196 ? 5.555 4.545 -22.077 1.00 87.75 196 ASN A CA 1
ATOM 1472 C C . ASN A 1 196 ? 6.042 3.703 -20.887 1.00 87.75 196 ASN A C 1
ATOM 1474 O O . ASN A 1 196 ? 6.005 2.468 -20.916 1.00 87.75 196 ASN A O 1
ATOM 1478 N N . GLN A 1 197 ? 6.518 4.375 -19.837 1.00 89.62 197 GLN A N 1
ATOM 1479 C CA . GLN A 1 197 ? 6.872 3.685 -18.607 1.00 89.62 197 GLN A CA 1
ATOM 1480 C C . GLN A 1 197 ? 5.616 3.068 -17.981 1.00 89.62 197 GLN A C 1
ATOM 1482 O O . GLN A 1 197 ? 4.730 3.781 -17.515 1.00 89.62 197 GLN A O 1
ATOM 1487 N N . ILE A 1 198 ? 5.581 1.743 -17.899 1.00 87.19 198 ILE A N 1
ATOM 1488 C CA . ILE A 1 198 ? 4.571 1.023 -17.135 1.00 87.19 198 ILE A CA 1
ATOM 1489 C C . ILE A 1 198 ? 5.080 0.880 -15.705 1.00 87.19 198 ILE A C 1
ATOM 1491 O O . ILE A 1 198 ? 6.129 0.282 -15.458 1.00 87.19 198 ILE A O 1
ATOM 1495 N N . ASN A 1 199 ? 4.367 1.475 -14.756 1.00 85.50 199 ASN A N 1
ATOM 1496 C CA . ASN A 1 199 ? 4.788 1.494 -13.364 1.00 85.50 199 ASN A CA 1
ATOM 1497 C C . ASN A 1 199 ? 3.577 1.442 -12.433 1.00 85.50 199 ASN A C 1
ATOM 1499 O O . ASN A 1 199 ? 2.626 2.208 -12.596 1.00 85.50 199 ASN A O 1
ATOM 1503 N N . ASN A 1 200 ? 3.650 0.584 -11.418 1.00 85.88 200 ASN A N 1
ATOM 1504 C CA . ASN A 1 200 ? 2.598 0.400 -10.420 1.00 85.88 200 ASN A CA 1
ATOM 1505 C C . ASN A 1 200 ? 2.255 1.691 -9.658 1.00 85.88 200 ASN A C 1
ATOM 1507 O O . ASN A 1 200 ? 1.145 1.827 -9.148 1.00 85.88 200 ASN A O 1
ATOM 1511 N N . VAL A 1 201 ? 3.163 2.678 -9.634 1.00 86.81 201 VAL A N 1
ATOM 1512 C CA . VAL A 1 201 ? 2.923 4.015 -9.059 1.00 86.81 201 VAL A CA 1
ATOM 1513 C C . VAL A 1 201 ? 1.714 4.736 -9.661 1.00 86.81 201 VAL A C 1
ATOM 1515 O O . VAL A 1 201 ? 1.140 5.604 -9.013 1.00 86.81 201 VAL A O 1
ATOM 1518 N N . LEU A 1 202 ? 1.283 4.359 -10.866 1.00 91.44 202 LEU A N 1
ATOM 1519 C CA . LEU A 1 202 ? 0.066 4.884 -11.486 1.00 91.44 202 LEU A CA 1
ATOM 1520 C C . LEU A 1 202 ? -1.219 4.322 -10.854 1.00 91.44 202 LEU A C 1
ATOM 1522 O O . LEU A 1 202 ? -2.285 4.907 -11.019 1.00 91.44 202 LEU A O 1
ATOM 1526 N N . VAL A 1 203 ? -1.132 3.199 -10.137 1.00 92.44 203 VAL A N 1
ATOM 1527 C CA . VAL A 1 203 ? -2.282 2.457 -9.604 1.00 92.44 203 VAL A CA 1
ATOM 1528 C C . VAL A 1 203 ? -2.373 2.606 -8.090 1.00 92.44 203 VAL A C 1
ATOM 1530 O O . VAL A 1 203 ? -3.352 3.166 -7.592 1.00 92.44 203 VAL A O 1
ATOM 1533 N N . PHE A 1 204 ? -1.372 2.115 -7.347 1.00 91.12 204 PHE A N 1
ATOM 1534 C CA . PHE A 1 204 ? -1.508 1.904 -5.903 1.00 91.12 204 PHE A CA 1
ATOM 1535 C C . PHE A 1 204 ? -1.864 3.174 -5.104 1.00 91.12 204 PHE A C 1
ATOM 1537 O O . PHE A 1 204 ? -2.699 3.061 -4.202 1.00 91.12 204 PHE A O 1
ATOM 1544 N N . PRO A 1 205 ? -1.352 4.392 -5.412 1.00 93.69 205 PRO A N 1
ATOM 1545 C CA . PRO A 1 205 ? -1.699 5.574 -4.625 1.00 93.69 205 PRO A CA 1
ATOM 1546 C C . PRO A 1 205 ? -3.192 5.905 -4.737 1.00 93.69 205 PRO A C 1
ATOM 1548 O O . PRO A 1 205 ? -3.874 6.088 -3.727 1.00 93.69 205 PRO A O 1
ATOM 1551 N N . GLY A 1 206 ? -3.714 5.938 -5.966 1.00 95.69 206 GLY A N 1
ATOM 1552 C CA . GLY A 1 206 ? -5.122 6.222 -6.224 1.00 95.69 206 GLY A CA 1
ATOM 1553 C C . GLY A 1 206 ? -6.039 5.096 -5.753 1.00 95.69 206 GLY A C 1
ATOM 1554 O O . GLY A 1 206 ? -7.068 5.366 -5.140 1.00 95.69 206 GLY A O 1
ATOM 1555 N N . LEU A 1 207 ? -5.645 3.836 -5.967 1.00 97.25 207 LEU A N 1
ATOM 1556 C CA . LEU A 1 207 ? -6.407 2.659 -5.544 1.00 97.25 207 LEU A CA 1
ATOM 1557 C C . LEU A 1 207 ? -6.682 2.701 -4.037 1.00 97.25 207 LEU A C 1
ATOM 1559 O O . LEU A 1 207 ? -7.840 2.677 -3.621 1.00 97.25 207 LEU A O 1
ATOM 1563 N N . PHE A 1 208 ? -5.632 2.847 -3.222 1.00 97.12 208 PHE A N 1
ATOM 1564 C CA . PHE A 1 208 ? -5.788 2.930 -1.770 1.00 97.12 208 PHE A CA 1
ATOM 1565 C C . PHE A 1 208 ? -6.533 4.193 -1.341 1.00 97.12 208 PHE A C 1
ATOM 1567 O O . PHE A 1 208 ? -7.378 4.114 -0.453 1.00 97.12 208 PHE A O 1
ATOM 1574 N N . LYS A 1 209 ? -6.301 5.345 -1.985 1.00 96.81 209 LYS A N 1
ATOM 1575 C CA . LYS A 1 209 ? -7.057 6.569 -1.684 1.00 96.81 209 LYS A CA 1
ATOM 1576 C C . LYS A 1 209 ? -8.564 6.373 -1.872 1.00 96.81 209 LYS A C 1
ATOM 1578 O O . LYS A 1 209 ? -9.332 6.786 -1.007 1.00 96.81 209 LYS A O 1
ATOM 1583 N N . GLY A 1 210 ? -8.976 5.723 -2.961 1.00 97.31 210 GLY A N 1
ATOM 1584 C CA . GLY A 1 210 ? -10.380 5.417 -3.241 1.00 97.31 210 GLY A CA 1
ATOM 1585 C C . GLY A 1 210 ? -10.982 4.435 -2.240 1.00 97.31 210 GLY A C 1
ATOM 1586 O O . GLY A 1 210 ? -12.041 4.696 -1.675 1.00 97.31 210 GLY A O 1
ATOM 1587 N N . VAL A 1 211 ? -10.271 3.339 -1.966 1.00 97.75 211 VAL A N 1
ATOM 1588 C CA . VAL A 1 211 ? -10.651 2.315 -0.977 1.00 97.75 211 VAL A CA 1
ATOM 1589 C C . VAL A 1 211 ? -10.862 2.922 0.412 1.00 97.75 211 VAL A C 1
ATOM 1591 O O . VAL A 1 211 ? -11.885 2.668 1.049 1.00 97.75 211 VAL A O 1
ATOM 1594 N N . LEU A 1 212 ? -9.917 3.748 0.869 1.00 97.62 212 LEU A N 1
ATOM 1595 C CA . LEU A 1 212 ? -9.953 4.384 2.186 1.00 97.62 212 LEU A CA 1
ATOM 1596 C C . LEU A 1 212 ? -11.077 5.419 2.288 1.00 97.62 212 LEU A C 1
ATOM 1598 O O . LEU A 1 212 ? -11.773 5.458 3.303 1.00 97.62 212 LEU A O 1
ATOM 1602 N N . ALA A 1 213 ? -11.303 6.207 1.232 1.00 97.31 213 ALA A N 1
ATOM 1603 C CA . ALA A 1 213 ? -12.339 7.240 1.207 1.00 97.31 213 ALA A CA 1
ATOM 1604 C C . ALA A 1 213 ? -13.750 6.682 1.447 1.00 97.31 213 ALA A C 1
ATOM 1606 O O . ALA A 1 213 ? -14.562 7.340 2.090 1.00 97.31 213 ALA A O 1
ATOM 1607 N N . VAL A 1 214 ? -14.027 5.459 0.983 1.00 97.75 214 VAL A N 1
ATOM 1608 C CA . VAL A 1 214 ? -15.332 4.795 1.172 1.00 97.75 214 VAL A CA 1
ATOM 1609 C C . VAL A 1 214 ? -15.301 3.657 2.194 1.00 97.75 214 VAL A C 1
ATOM 1611 O O . VAL A 1 214 ? -16.303 2.956 2.383 1.00 97.75 214 VAL A O 1
ATOM 1614 N N . ARG A 1 215 ? -14.160 3.473 2.874 1.00 96.75 215 ARG A N 1
ATOM 1615 C CA . ARG A 1 215 ? -13.903 2.377 3.823 1.00 96.75 215 ARG A CA 1
ATOM 1616 C C . ARG A 1 215 ? -14.297 1.015 3.237 1.00 96.75 215 ARG A C 1
ATOM 1618 O O . ARG A 1 215 ? -15.033 0.251 3.865 1.00 96.75 215 ARG A O 1
ATOM 1625 N N . ALA A 1 216 ? -13.881 0.746 1.999 1.00 96.88 216 ALA A N 1
ATOM 1626 C CA . ALA A 1 216 ? -14.215 -0.503 1.322 1.00 96.88 216 ALA A CA 1
ATOM 1627 C C . ALA A 1 216 ? -13.658 -1.707 2.097 1.00 96.88 216 ALA A C 1
ATOM 1629 O O . ALA A 1 216 ? -12.555 -1.660 2.641 1.00 96.88 216 ALA A O 1
ATOM 1630 N N . LYS A 1 217 ? -14.442 -2.787 2.160 1.00 93.94 217 LYS A N 1
ATOM 1631 C CA . LYS A 1 217 ? -14.074 -4.017 2.879 1.00 93.94 217 LYS A CA 1
ATOM 1632 C C . LYS A 1 217 ? -12.999 -4.840 2.166 1.00 93.94 217 LYS A C 1
ATOM 1634 O O . LYS A 1 217 ? -12.320 -5.612 2.827 1.00 93.94 217 LYS A O 1
ATOM 1639 N N . ASP A 1 218 ? -12.873 -4.689 0.850 1.00 95.06 218 ASP A N 1
ATOM 1640 C CA . ASP A 1 218 ? -11.957 -5.460 0.007 1.00 95.06 218 ASP A CA 1
ATOM 1641 C C . ASP A 1 218 ? -11.580 -4.661 -1.259 1.00 95.06 218 ASP A C 1
ATOM 1643 O O . ASP A 1 218 ? -12.148 -3.596 -1.519 1.00 95.06 218 ASP A O 1
ATOM 1647 N N . ILE A 1 219 ? -10.631 -5.175 -2.044 1.00 95.81 219 ILE A N 1
ATOM 1648 C CA . ILE A 1 219 ? -10.261 -4.686 -3.379 1.00 95.81 219 ILE A CA 1
ATOM 1649 C C . ILE A 1 219 ? -10.642 -5.752 -4.412 1.00 95.81 219 ILE A C 1
ATOM 1651 O O . ILE A 1 219 ? -9.950 -6.758 -4.585 1.00 95.81 219 ILE A O 1
ATOM 1655 N N . THR A 1 220 ? -11.743 -5.513 -5.121 1.00 95.44 220 THR A N 1
ATOM 1656 C CA . THR A 1 220 ? -12.323 -6.460 -6.085 1.00 95.44 220 THR A CA 1
ATOM 1657 C C . THR A 1 220 ? -11.691 -6.347 -7.474 1.00 95.44 220 THR A C 1
ATOM 1659 O O . THR A 1 220 ? -11.059 -5.347 -7.824 1.00 95.44 220 THR A O 1
ATOM 1662 N N . GLU A 1 221 ? -11.925 -7.346 -8.328 1.00 93.38 221 GLU A N 1
ATOM 1663 C CA . GLU A 1 221 ? -11.548 -7.275 -9.748 1.00 93.38 221 GLU A CA 1
ATOM 1664 C C . GLU A 1 221 ? -12.238 -6.115 -10.478 1.00 93.38 221 GLU A C 1
ATOM 1666 O O . GLU A 1 221 ? -11.619 -5.451 -11.309 1.00 93.38 221 GLU A O 1
ATOM 1671 N N . LYS A 1 222 ? -13.491 -5.797 -10.130 1.00 95.31 222 LYS A N 1
ATOM 1672 C CA . LYS A 1 222 ? -14.202 -4.657 -10.719 1.00 95.31 222 LYS A CA 1
ATOM 1673 C C . LYS A 1 222 ? -13.517 -3.334 -10.370 1.00 95.31 222 LYS A C 1
ATOM 1675 O O . LYS A 1 222 ? -13.374 -2.479 -11.241 1.00 95.31 222 LYS A O 1
ATOM 1680 N N . MET A 1 223 ? -13.040 -3.180 -9.133 1.00 97.38 223 MET A N 1
ATOM 1681 C CA . MET A 1 223 ? -12.266 -2.007 -8.715 1.00 97.38 223 MET A CA 1
ATOM 1682 C C . MET A 1 223 ? -10.931 -1.904 -9.460 1.00 97.38 223 MET A C 1
ATOM 1684 O O . MET A 1 223 ? -10.551 -0.809 -9.872 1.00 97.38 223 MET A O 1
ATOM 1688 N N . LYS A 1 224 ? -10.239 -3.027 -9.694 1.00 95.06 224 LYS A N 1
ATOM 1689 C CA . LYS A 1 224 ? -8.995 -3.053 -10.486 1.00 95.06 224 LYS A CA 1
ATOM 1690 C C . LYS A 1 224 ? -9.234 -2.656 -11.944 1.00 95.06 224 LYS A C 1
ATOM 1692 O O . LYS A 1 224 ? -8.493 -1.840 -12.488 1.00 95.06 224 LYS A O 1
ATOM 1697 N N . ILE A 1 225 ? -10.299 -3.169 -12.560 1.00 95.81 225 ILE A N 1
ATOM 1698 C CA . ILE A 1 225 ? -10.710 -2.792 -13.920 1.00 95.81 225 ILE A CA 1
ATOM 1699 C C . ILE A 1 225 ? -11.074 -1.300 -13.976 1.00 95.81 225 ILE A C 1
ATOM 1701 O O . ILE A 1 225 ? -10.654 -0.596 -14.894 1.00 95.81 225 ILE A O 1
ATOM 1705 N N . ALA A 1 226 ? -11.788 -0.787 -12.969 1.00 97.31 226 ALA A N 1
ATOM 1706 C CA . ALA A 1 226 ? -12.110 0.635 -12.865 1.00 97.31 226 ALA A CA 1
ATOM 1707 C C . ALA A 1 226 ? -10.848 1.508 -12.749 1.00 97.31 226 ALA A C 1
ATOM 1709 O O . ALA A 1 226 ? -10.758 2.536 -13.419 1.00 97.31 226 ALA A O 1
ATOM 1710 N N . ALA A 1 227 ? -9.852 1.082 -11.965 1.00 96.38 227 ALA A N 1
ATOM 1711 C CA . ALA A 1 227 ? -8.557 1.754 -11.878 1.00 96.38 227 ALA A CA 1
ATOM 1712 C C . ALA A 1 227 ? -7.835 1.783 -13.235 1.00 96.38 227 ALA A C 1
ATOM 1714 O O . ALA A 1 227 ? -7.366 2.839 -13.653 1.00 96.38 227 ALA A O 1
ATOM 1715 N N . ALA A 1 228 ? -7.797 0.658 -13.956 1.00 94.88 228 ALA A N 1
ATOM 1716 C CA . ALA A 1 228 ? -7.165 0.579 -15.273 1.00 94.88 228 ALA A CA 1
ATOM 1717 C C . ALA A 1 228 ? -7.830 1.517 -16.296 1.00 94.88 228 ALA A C 1
ATOM 1719 O O . ALA A 1 228 ? -7.142 2.267 -16.991 1.00 94.88 228 ALA A O 1
ATOM 1720 N N . HIS A 1 229 ? -9.167 1.538 -16.348 1.00 96.31 229 HIS A N 1
ATOM 1721 C CA . HIS A 1 229 ? -9.901 2.471 -17.206 1.00 96.31 229 HIS A CA 1
ATOM 1722 C C . HIS A 1 229 ? -9.676 3.930 -16.806 1.00 96.31 229 HIS A C 1
ATOM 1724 O O . HIS A 1 229 ? -9.519 4.778 -17.683 1.00 96.31 229 HIS A O 1
ATOM 1730 N N . ALA A 1 230 ? -9.612 4.222 -15.505 1.00 96.81 230 ALA A N 1
ATOM 1731 C CA . ALA A 1 230 ? -9.326 5.565 -15.023 1.00 96.81 230 ALA A CA 1
ATOM 1732 C C . ALA A 1 230 ? -7.947 6.043 -15.490 1.00 96.81 230 ALA A C 1
ATOM 1734 O O . ALA A 1 230 ? -7.860 7.135 -16.042 1.00 96.81 230 ALA A O 1
ATOM 1735 N N . ILE A 1 231 ? -6.902 5.216 -15.360 1.00 95.56 231 ILE A N 1
ATOM 1736 C CA . ILE A 1 231 ? -5.546 5.536 -15.842 1.00 95.56 231 ILE A CA 1
ATOM 1737 C C . ILE A 1 231 ? -5.558 5.818 -17.345 1.00 95.56 231 ILE A C 1
ATOM 1739 O O . ILE A 1 231 ? -5.040 6.847 -17.774 1.00 95.56 231 ILE A O 1
ATOM 1743 N N . ALA A 1 232 ? -6.179 4.938 -18.135 1.00 93.06 232 ALA A N 1
ATOM 1744 C CA . ALA A 1 232 ? -6.258 5.099 -19.585 1.00 93.06 232 ALA A CA 1
ATOM 1745 C C . ALA A 1 232 ? -6.988 6.392 -19.987 1.00 93.06 232 ALA A C 1
ATOM 1747 O O . ALA A 1 232 ? -6.579 7.060 -20.929 1.00 93.06 232 ALA A O 1
ATOM 1748 N N . SER A 1 233 ? -8.028 6.780 -19.242 1.00 94.38 233 SER A N 1
ATOM 1749 C CA . SER A 1 233 ? -8.823 7.982 -19.524 1.00 94.38 233 SER A CA 1
ATOM 1750 C C . SER A 1 233 ? -8.133 9.311 -19.193 1.00 94.38 233 SER A C 1
ATOM 1752 O O . SER A 1 233 ? -8.658 10.367 -19.539 1.00 94.38 233 SER A O 1
ATOM 1754 N N . VAL A 1 234 ? -6.976 9.290 -18.516 1.00 95.12 234 VAL A N 1
ATOM 1755 C CA . VAL A 1 234 ? -6.232 10.521 -18.186 1.00 95.12 234 VAL A CA 1
ATOM 1756 C C . VAL A 1 234 ? -5.602 11.150 -19.427 1.00 95.12 234 VAL A C 1
ATOM 1758 O O . VAL A 1 234 ? -5.441 12.373 -19.461 1.00 95.12 234 VAL A O 1
ATOM 1761 N N . ILE A 1 235 ? -5.245 10.341 -20.429 1.00 93.38 235 ILE A N 1
ATOM 1762 C CA . ILE A 1 235 ? -4.704 10.840 -21.693 1.00 93.38 235 ILE A CA 1
ATOM 1763 C C . ILE A 1 235 ? -5.873 11.102 -22.652 1.00 93.38 235 ILE A C 1
ATOM 1765 O O . ILE A 1 235 ? -6.600 10.162 -22.978 1.00 93.38 235 ILE A O 1
ATOM 1769 N N . PRO A 1 236 ? -6.067 12.348 -23.117 1.00 91.31 236 PRO A N 1
ATOM 1770 C CA . PRO A 1 236 ? -7.037 12.648 -24.166 1.00 91.31 236 PRO A CA 1
ATOM 1771 C C . PRO A 1 236 ? -6.708 11.900 -25.464 1.00 91.31 236 PRO A C 1
ATOM 1773 O O . PRO A 1 236 ? -5.538 11.713 -25.798 1.00 91.31 236 PRO A O 1
ATOM 1776 N N . GLU A 1 237 ? -7.728 11.495 -26.222 1.00 88.94 237 GLU A N 1
ATOM 1777 C CA . GLU A 1 237 ? -7.548 10.704 -27.449 1.00 88.94 237 GLU A CA 1
ATOM 1778 C C . GLU A 1 237 ? -6.667 11.431 -28.481 1.00 88.94 237 GLU A C 1
ATOM 1780 O O . GLU A 1 237 ? -5.870 10.808 -29.178 1.00 88.94 237 GLU A O 1
ATOM 1785 N N . GLU A 1 238 ? -6.743 12.760 -28.518 1.00 92.94 238 GLU A N 1
ATOM 1786 C CA . GLU A 1 238 ? -5.938 13.629 -29.374 1.00 92.94 238 GLU A CA 1
ATOM 1787 C C . GLU A 1 238 ? -4.449 13.708 -28.995 1.00 92.94 238 GLU A C 1
ATOM 1789 O O . GLU A 1 238 ? -3.630 14.109 -29.824 1.00 92.94 238 GLU A O 1
ATOM 1794 N N . GLU A 1 239 ? -4.085 13.340 -27.763 1.00 91.56 239 GLU A N 1
ATOM 1795 C CA . GLU A 1 239 ? -2.694 13.320 -27.290 1.00 91.56 239 GLU A CA 1
ATOM 1796 C C . GLU A 1 239 ? -2.031 11.946 -27.480 1.00 91.56 239 GLU A C 1
ATOM 1798 O O . GLU A 1 239 ? -0.797 11.845 -27.447 1.00 91.56 239 GLU A O 1
ATOM 1803 N N . LEU A 1 240 ? -2.828 10.895 -27.711 1.00 87.94 240 LEU A N 1
ATOM 1804 C CA . LEU A 1 240 ? -2.330 9.534 -27.879 1.00 87.94 240 LEU A CA 1
ATOM 1805 C C . LEU A 1 240 ? -1.417 9.429 -29.100 1.00 87.94 240 LEU A C 1
ATOM 1807 O O . LEU A 1 240 ? -1.773 9.749 -30.234 1.00 87.94 240 LEU A O 1
ATOM 1811 N N . ASN A 1 241 ? -0.218 8.913 -28.866 1.00 88.19 241 ASN A N 1
ATOM 1812 C CA . ASN A 1 241 ? 0.735 8.584 -29.916 1.00 88.19 241 ASN A CA 1
ATOM 1813 C C . ASN A 1 241 ? 1.623 7.418 -29.470 1.00 88.19 241 ASN A C 1
ATOM 1815 O O . ASN A 1 241 ? 1.564 6.983 -28.323 1.00 88.19 241 ASN A O 1
ATOM 1819 N N . ALA A 1 242 ? 2.465 6.914 -30.374 1.00 81.12 242 ALA A N 1
ATOM 1820 C CA . ALA A 1 242 ? 3.289 5.732 -30.123 1.00 81.12 242 ALA A CA 1
ATOM 1821 C C . ALA A 1 242 ? 4.230 5.842 -28.906 1.00 81.12 242 ALA A C 1
ATOM 1823 O O . ALA A 1 242 ? 4.612 4.822 -28.337 1.00 81.12 242 ALA A O 1
ATOM 1824 N N . GLU A 1 243 ? 4.582 7.054 -28.478 1.00 87.00 243 GLU A N 1
ATOM 1825 C CA . GLU A 1 243 ? 5.440 7.305 -27.314 1.00 87.00 243 GLU A CA 1
ATOM 1826 C C . GLU A 1 243 ? 4.646 7.785 -26.081 1.00 87.00 243 GLU A C 1
ATOM 1828 O O . GLU A 1 243 ? 5.246 8.060 -25.040 1.00 87.00 243 GLU A O 1
ATOM 1833 N N . TYR A 1 244 ? 3.315 7.900 -26.180 1.00 90.06 244 TYR A N 1
ATOM 1834 C CA . TYR A 1 244 ? 2.456 8.394 -25.104 1.00 90.06 244 TYR A CA 1
ATOM 1835 C C . TYR A 1 244 ? 1.101 7.673 -25.067 1.00 90.06 244 TYR A C 1
ATOM 1837 O O . TYR A 1 244 ? 0.062 8.231 -25.414 1.00 90.06 244 TYR A O 1
ATOM 1845 N N . VAL A 1 245 ? 1.127 6.403 -24.655 1.00 88.38 245 VAL A N 1
ATOM 1846 C CA . VAL A 1 245 ? -0.072 5.562 -24.448 1.00 88.38 245 VAL A CA 1
ATOM 1847 C C . VAL A 1 245 ? -0.399 5.319 -22.972 1.00 88.38 245 VAL A C 1
ATOM 1849 O O . VAL A 1 245 ? -1.435 4.745 -22.650 1.00 88.38 245 VAL A O 1
ATOM 1852 N N . ILE A 1 246 ? 0.488 5.738 -22.069 1.00 91.00 246 ILE A N 1
ATOM 1853 C CA . ILE A 1 246 ? 0.310 5.653 -20.618 1.00 91.00 246 ILE A CA 1
ATOM 1854 C C . ILE A 1 246 ? 0.756 6.977 -19.983 1.00 91.00 246 ILE A C 1
ATOM 1856 O O . ILE A 1 246 ? 1.777 7.535 -20.406 1.00 91.00 246 ILE A O 1
ATOM 1860 N N . PRO A 1 247 ? -0.005 7.535 -19.021 1.00 92.06 247 PRO A N 1
ATOM 1861 C CA . PRO A 1 247 ? 0.343 8.818 -18.432 1.00 92.06 247 PRO A CA 1
ATOM 1862 C C . PRO A 1 247 ? 1.655 8.727 -17.652 1.00 92.06 247 PRO A C 1
ATOM 1864 O O . PRO A 1 247 ? 2.068 7.667 -17.179 1.00 92.06 247 PRO A O 1
ATOM 1867 N N . SER A 1 248 ? 2.308 9.875 -17.490 1.00 89.69 248 SER A N 1
ATOM 1868 C CA . SER A 1 248 ? 3.507 9.975 -16.660 1.00 89.69 248 SER A CA 1
ATOM 1869 C C . SER A 1 248 ? 3.200 9.622 -15.204 1.00 89.69 248 SER A C 1
ATOM 1871 O O . SER A 1 248 ? 2.200 10.075 -14.650 1.00 89.69 248 SER A O 1
ATOM 1873 N N . SER A 1 249 ? 4.129 8.930 -14.541 1.00 86.06 249 SER A N 1
ATOM 1874 C CA . SER A 1 249 ? 4.112 8.666 -13.092 1.00 86.06 249 SER A CA 1
ATOM 1875 C C . SER A 1 249 ? 3.965 9.930 -12.227 1.00 86.06 249 SER A C 1
ATOM 1877 O O . SER A 1 249 ? 3.596 9.840 -11.061 1.00 86.06 249 SER A O 1
ATOM 1879 N N . PHE A 1 250 ? 4.267 11.112 -12.779 1.00 86.75 250 PHE A N 1
ATOM 1880 C CA . PHE A 1 250 ? 4.143 12.405 -12.098 1.00 86.75 250 PHE A CA 1
ATOM 1881 C C . PHE A 1 250 ? 2.889 13.200 -12.487 1.00 86.75 250 PHE A C 1
ATOM 1883 O O . PHE A 1 250 ? 2.712 14.328 -12.016 1.00 86.75 250 PHE A O 1
ATOM 1890 N N . ASP A 1 251 ? 2.022 12.652 -13.338 1.00 91.00 251 ASP A N 1
ATOM 1891 C CA . ASP A 1 251 ? 0.750 13.285 -13.660 1.00 91.00 251 ASP A CA 1
ATOM 1892 C C . ASP A 1 251 ? -0.194 13.198 -12.453 1.00 91.00 251 ASP A C 1
ATOM 1894 O O . ASP A 1 251 ? -0.774 12.159 -12.136 1.00 91.00 251 ASP A O 1
ATOM 1898 N N . LYS A 1 252 ? -0.356 14.335 -11.770 1.00 87.50 252 LYS A N 1
ATOM 1899 C CA . LYS A 1 252 ? -1.161 14.454 -10.547 1.00 87.50 252 LYS A CA 1
ATOM 1900 C C . LYS A 1 252 ? -2.635 14.094 -10.751 1.00 87.50 252 LYS A C 1
ATOM 1902 O O . LYS A 1 252 ? -3.325 13.825 -9.772 1.00 87.50 252 LYS A O 1
ATOM 1907 N N . ARG A 1 253 ? -3.124 14.082 -11.995 1.00 94.06 253 ARG A N 1
ATOM 1908 C CA . ARG A 1 253 ? -4.509 13.713 -12.316 1.00 94.06 253 ARG A CA 1
ATOM 1909 C C . ARG A 1 253 ? -4.758 12.219 -12.117 1.00 94.06 253 ARG A C 1
ATOM 1911 O O . ARG A 1 253 ? -5.878 11.845 -11.779 1.00 94.06 253 ARG A O 1
ATOM 1918 N N . VAL A 1 254 ? -3.731 11.378 -12.281 1.00 95.44 254 VAL A N 1
ATOM 1919 C CA . VAL A 1 254 ? -3.864 9.913 -12.271 1.00 95.44 254 VAL A CA 1
ATOM 1920 C C . VAL A 1 254 ? -4.376 9.406 -10.931 1.00 95.44 254 VAL A C 1
ATOM 1922 O O . VAL A 1 254 ? -5.407 8.739 -10.886 1.00 95.44 254 VAL A O 1
ATOM 1925 N N . ALA A 1 255 ? -3.708 9.764 -9.831 1.00 95.25 255 ALA A N 1
ATOM 1926 C CA . ALA A 1 255 ? -4.092 9.282 -8.505 1.00 95.25 255 ALA A CA 1
ATOM 1927 C C . ALA A 1 255 ? -5.537 9.674 -8.150 1.00 95.25 255 ALA A C 1
ATOM 1929 O O . ALA A 1 255 ? -6.280 8.855 -7.612 1.00 95.25 255 ALA A O 1
ATOM 1930 N N . LEU A 1 256 ? -5.959 10.893 -8.508 1.00 95.88 256 LEU A N 1
ATOM 1931 C CA . LEU A 1 256 ? -7.311 11.383 -8.242 1.00 95.88 256 LEU A CA 1
ATOM 1932 C C . LEU A 1 256 ? -8.372 10.691 -9.108 1.00 95.88 256 LEU A C 1
ATOM 1934 O O . LEU A 1 256 ? -9.440 10.331 -8.608 1.00 95.88 256 LEU A O 1
ATOM 1938 N N . ALA A 1 257 ? -8.078 10.480 -10.393 1.00 97.31 257 ALA A N 1
ATOM 1939 C CA . ALA A 1 257 ? -8.961 9.765 -11.309 1.00 97.31 257 ALA A CA 1
ATOM 1940 C C . ALA A 1 257 ? -9.172 8.316 -10.849 1.00 97.31 257 ALA A C 1
ATOM 1942 O O . ALA A 1 257 ? -10.313 7.862 -10.730 1.00 97.31 257 ALA A O 1
ATOM 1943 N N . VAL A 1 258 ? -8.081 7.619 -10.513 1.00 97.81 258 VAL A N 1
ATOM 1944 C CA . VAL A 1 258 ? -8.121 6.248 -9.991 1.00 97.81 258 VAL A CA 1
ATOM 1945 C C . VAL A 1 258 ? -8.893 6.189 -8.677 1.00 97.81 258 VAL A C 1
ATOM 1947 O O . VAL A 1 258 ? -9.781 5.351 -8.545 1.00 97.81 258 VAL A O 1
ATOM 1950 N N . ALA A 1 259 ? -8.625 7.095 -7.731 1.00 97.88 259 ALA A N 1
ATOM 1951 C CA . ALA A 1 259 ? -9.311 7.114 -6.441 1.00 97.88 259 ALA A CA 1
ATOM 1952 C C . ALA A 1 259 ? -10.829 7.245 -6.587 1.00 97.88 259 ALA A C 1
ATOM 1954 O O . ALA A 1 259 ? -11.579 6.463 -6.002 1.00 97.88 259 AL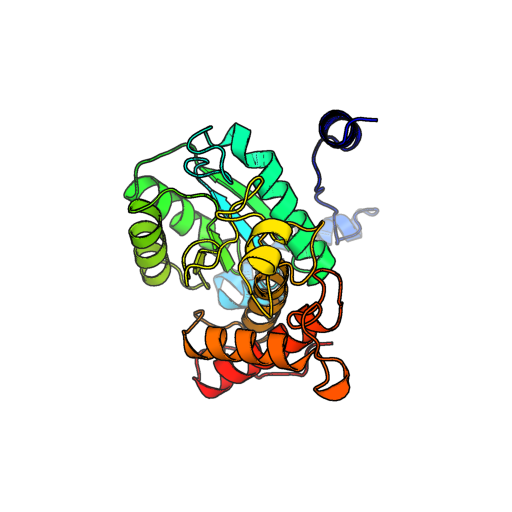A A O 1
ATOM 1955 N N . ASN A 1 260 ? -11.288 8.192 -7.407 1.00 98.31 260 ASN A N 1
ATOM 1956 C CA . ASN A 1 260 ? -12.715 8.393 -7.637 1.00 98.31 260 ASN A CA 1
ATOM 1957 C C . ASN A 1 260 ? -13.358 7.198 -8.361 1.00 98.31 260 ASN A C 1
ATOM 1959 O O . ASN A 1 260 ? -14.464 6.795 -8.002 1.00 98.31 260 ASN A O 1
ATOM 1963 N N . ALA A 1 261 ? -12.687 6.606 -9.352 1.00 98.25 261 ALA A N 1
ATOM 1964 C CA . ALA A 1 261 ? -13.206 5.439 -10.068 1.00 98.25 261 ALA A CA 1
ATOM 1965 C C . ALA A 1 261 ? -13.326 4.205 -9.161 1.00 98.25 261 ALA A C 1
ATOM 1967 O O . ALA A 1 261 ? -14.354 3.529 -9.158 1.00 98.25 261 ALA A O 1
ATOM 1968 N N . VAL A 1 262 ? -12.303 3.951 -8.346 1.00 98.19 262 VAL A N 1
ATOM 1969 C CA . VAL A 1 262 ? -12.261 2.837 -7.391 1.00 98.19 262 VAL A CA 1
ATOM 1970 C C . VAL A 1 262 ? -13.319 3.001 -6.303 1.00 98.19 262 VAL A C 1
ATOM 1972 O O . VAL A 1 262 ? -14.039 2.050 -6.002 1.00 98.19 262 VAL A O 1
ATOM 1975 N N . ALA A 1 263 ? -13.460 4.207 -5.747 1.00 98.19 263 ALA A N 1
ATOM 1976 C CA . ALA A 1 263 ? -14.471 4.505 -4.739 1.00 98.19 263 ALA A CA 1
ATOM 1977 C C . ALA A 1 263 ? -15.897 4.292 -5.276 1.00 98.19 263 ALA A C 1
ATOM 1979 O O . ALA A 1 263 ? -16.716 3.652 -4.616 1.00 98.19 263 ALA A O 1
ATOM 1980 N N . LYS A 1 264 ? -16.184 4.758 -6.501 1.00 98.12 264 LYS A N 1
ATOM 1981 C CA . LYS A 1 264 ? -17.471 4.513 -7.173 1.00 98.12 264 LYS A CA 1
ATOM 1982 C C . LYS A 1 264 ? -17.723 3.023 -7.389 1.00 98.12 264 LYS A C 1
ATOM 1984 O O . LYS A 1 264 ? -18.797 2.544 -7.039 1.00 98.12 264 LYS A O 1
ATOM 1989 N N . ALA A 1 265 ? -16.732 2.282 -7.892 1.00 98.19 265 ALA A N 1
ATOM 1990 C CA . ALA A 1 265 ? -16.857 0.843 -8.116 1.00 98.19 265 ALA A CA 1
ATOM 1991 C C . ALA A 1 265 ? -17.174 0.078 -6.818 1.00 98.19 265 ALA A C 1
ATOM 1993 O O . ALA A 1 265 ? -18.071 -0.763 -6.814 1.00 98.19 265 ALA A O 1
ATOM 1994 N N . ALA A 1 266 ? -16.515 0.426 -5.708 1.00 98.06 266 ALA A N 1
ATOM 1995 C CA . ALA A 1 266 ? -16.777 -0.171 -4.398 1.00 98.06 266 ALA A CA 1
ATOM 1996 C C . ALA A 1 266 ? -18.201 0.110 -3.879 1.00 98.06 266 ALA A C 1
ATOM 1998 O O . ALA A 1 266 ? -18.822 -0.772 -3.281 1.00 98.06 266 ALA A O 1
ATOM 1999 N N . VAL A 1 267 ? -18.733 1.318 -4.116 1.00 97.56 267 VAL A N 1
ATOM 2000 C CA . VAL A 1 267 ? -20.124 1.669 -3.773 1.00 97.56 267 VAL A CA 1
ATOM 2001 C C . VAL A 1 267 ? -21.122 0.916 -4.647 1.00 97.56 267 VAL A C 1
ATOM 2003 O O . VAL A 1 267 ? -22.112 0.398 -4.137 1.00 97.56 267 VAL A O 1
ATOM 2006 N N . GLU A 1 268 ? -20.862 0.804 -5.949 1.00 97.00 268 GLU A N 1
ATOM 2007 C CA . GLU A 1 268 ? -21.711 0.032 -6.863 1.00 97.00 268 GLU A CA 1
ATOM 2008 C C . GLU A 1 268 ? -21.774 -1.459 -6.500 1.00 97.00 268 GLU A C 1
ATOM 2010 O O . GLU A 1 268 ? -22.783 -2.109 -6.761 1.00 97.00 268 GLU A O 1
ATOM 2015 N N . GLU A 1 269 ? -20.710 -2.010 -5.914 1.00 96.69 269 GLU A N 1
ATOM 2016 C CA . GLU A 1 269 ? -20.671 -3.390 -5.411 1.00 96.69 269 GLU A CA 1
ATOM 2017 C C . GLU A 1 269 ? -21.209 -3.538 -3.979 1.00 96.69 269 GLU A C 1
ATOM 2019 O O . GLU A 1 269 ? -21.354 -4.658 -3.493 1.00 96.69 269 GLU A O 1
ATOM 2024 N N . GLY A 1 270 ? -21.522 -2.433 -3.293 1.00 96.69 270 GLY A N 1
ATOM 2025 C CA . GLY A 1 270 ? -22.064 -2.444 -1.932 1.00 96.69 270 GLY A CA 1
ATOM 2026 C C . GLY A 1 270 ? -21.072 -2.910 -0.861 1.00 96.69 270 GLY A C 1
ATOM 2027 O O . GLY A 1 270 ? -21.485 -3.377 0.202 1.00 96.69 270 GLY A O 1
ATOM 2028 N N . ILE A 1 271 ? -19.765 -2.811 -1.127 1.00 96.88 271 ILE A N 1
ATOM 2029 C CA . ILE A 1 271 ? -18.705 -3.209 -0.183 1.00 96.88 271 ILE A CA 1
ATOM 2030 C C . ILE A 1 271 ? -18.123 -2.028 0.605 1.00 96.88 271 ILE A C 1
ATOM 2032 O O . ILE A 1 271 ? -17.222 -2.214 1.425 1.00 96.88 271 ILE A O 1
ATOM 2036 N N . ASN A 1 272 ? -18.624 -0.817 0.365 1.00 97.56 272 ASN A N 1
ATOM 2037 C CA . ASN A 1 272 ? -18.302 0.394 1.114 1.00 97.56 272 ASN A CA 1
ATOM 2038 C C . ASN A 1 272 ? -18.953 0.397 2.512 1.00 97.56 272 ASN A C 1
ATOM 2040 O O . ASN A 1 272 ? -19.994 -0.226 2.725 1.00 97.56 272 ASN A O 1
ATOM 2044 N N . ARG A 1 273 ? -18.369 1.132 3.468 1.00 95.06 273 ARG A N 1
ATOM 2045 C CA . ARG A 1 273 ? -19.003 1.404 4.782 1.00 95.06 273 ARG A CA 1
ATOM 2046 C C . ARG A 1 273 ? -19.519 2.838 4.905 1.00 95.06 273 ARG A C 1
ATOM 2048 O O . ARG A 1 273 ? -20.374 3.099 5.742 1.00 95.06 273 ARG A O 1
ATOM 2055 N N . VAL A 1 274 ? -19.032 3.755 4.069 1.00 94.81 274 VAL A N 1
ATOM 2056 C CA . VAL A 1 274 ? -19.507 5.149 3.990 1.00 94.81 274 VAL A CA 1
ATOM 2057 C C . VAL A 1 274 ? -19.847 5.504 2.536 1.00 94.81 274 VAL A C 1
ATOM 2059 O O . VAL A 1 274 ? -19.313 4.863 1.624 1.00 94.81 274 VAL A O 1
ATOM 2062 N N . PRO A 1 275 ? -20.777 6.444 2.279 1.00 94.50 275 PRO A N 1
ATOM 2063 C CA . PRO A 1 275 ? -21.133 6.830 0.915 1.00 94.50 275 PRO A CA 1
ATOM 2064 C C . PRO A 1 275 ? -19.945 7.464 0.183 1.00 94.50 275 PRO A C 1
ATOM 2066 O O . PRO A 1 275 ? -19.046 8.029 0.800 1.00 94.50 275 PRO A O 1
ATOM 2069 N N . TYR A 1 276 ? -19.953 7.377 -1.147 1.00 96.69 276 TYR A N 1
ATOM 2070 C CA . TYR A 1 276 ? -18.976 8.079 -1.973 1.00 96.69 276 TYR A CA 1
ATOM 2071 C C . TYR A 1 276 ? -19.244 9.586 -1.965 1.00 96.69 276 TYR A C 1
ATOM 2073 O O . TYR A 1 276 ? -20.352 10.034 -2.267 1.00 96.69 276 TYR A O 1
ATOM 2081 N N . GLU A 1 277 ? -18.185 10.343 -1.710 1.00 94.44 277 GLU A N 1
ATOM 2082 C CA . GLU A 1 277 ? -18.082 11.769 -1.985 1.00 94.44 277 GLU A CA 1
ATOM 2083 C C . GLU A 1 277 ? -16.907 11.995 -2.940 1.00 94.44 277 GLU A C 1
ATOM 2085 O O . GLU A 1 277 ? -15.930 11.244 -2.924 1.00 94.44 277 GLU A O 1
ATOM 2090 N N . GLU A 1 278 ? -17.004 13.018 -3.791 1.00 95.38 278 GLU A N 1
ATOM 2091 C CA . GLU A 1 278 ? -15.942 13.328 -4.748 1.00 95.38 278 GLU A CA 1
ATOM 2092 C C . GLU A 1 278 ? -14.635 13.664 -4.024 1.00 95.38 278 GLU A C 1
ATOM 2094 O O . GLU A 1 278 ? -14.547 14.633 -3.264 1.00 95.38 278 GLU A O 1
ATOM 2099 N N . ILE A 1 279 ? -13.617 12.845 -4.281 1.00 94.38 279 ILE A N 1
ATOM 2100 C CA . ILE A 1 279 ? -12.279 12.981 -3.718 1.00 94.38 279 ILE A CA 1
ATOM 2101 C C . ILE A 1 279 ? -11.580 14.099 -4.495 1.00 94.38 279 ILE A C 1
ATOM 2103 O O . ILE A 1 279 ? -11.592 14.081 -5.730 1.00 94.38 279 ILE A O 1
ATOM 2107 N N . LYS A 1 280 ? -10.990 15.058 -3.772 1.00 89.12 280 LYS A N 1
ATOM 2108 C CA . LYS A 1 280 ? -10.334 16.265 -4.304 1.00 89.12 280 LYS A CA 1
ATOM 2109 C C . LYS A 1 280 ? -8.853 16.310 -3.957 1.00 89.12 280 LYS A C 1
ATOM 2111 O O . LYS A 1 280 ? -8.494 15.801 -2.870 1.00 89.12 280 LYS A O 1
#

Foldseek 3Di:
DPPVVVVVVVCVVCVFQDDDDDPQDDPDPVSCCCVDPPNVVVLVVVCVVPVVCCCVPHLQLQEEEEEEQQQQQAPPGRPGQVVSRNVQSVVQNLLCPQQVGHYDYDHDNDLDLVVRLVVCLVCLSNHQEYEYERYDPPSVVVNQVSNLVRHQHEYYYLPPPDPDAQARPPHGPDDPVRCVVVPDQAHEYCDPVAFNHDDSLLADSLLSLLCSQQSFRYQDPQLVVLLVVLQQVVDDPVRDHRRHRGDDSPPSSRSQSSSLSSNVSSVVVVRGPHHDDRDD

Secondary structure (DSSP, 8-state):
--HHHHHHHHHHHHTSS-----SS---SHHHHHHHSTTTTHHHHHHHHH-GGGHHHHSGGGGEEEEEE-SSS-TTS----HHHHHHHHHHHHHHHHHHH--EEEEEE-----HHHHHHHHHHHGGG-SEEEE-SPPTTHHHHHHHHHHHH-SS-EEETT------S--SSS-SS-HHHHHHTT-SS--BS-TTSSSB--GGGTHHHHHHHHHHTT-S---HHHHHHHHHHHHHTS-GGG-BTTBSS--TT-HHHHHHHHHHHHHHHHHTT--SS------

Sequence (280 aa):
MDKKQLAIEKHKEWKGKIEVISRAKVTTPEELSIAYTPGVAEPCLLIAEDEDKAYDYTRKGNLVAVITDGTAVLGLGDIGPSAGMPVMEGKCALFKTFADVDAFPLCVDSKDVDTIVNTIALISKSFGGINLEDIAAPRCFEIEKKLKERCDIPVFHDDQHGIVFAMANPVPEIMPDEAKAGGAAVVGTGRSDYPNQINNVLVFPGLFKGVLAVRAKDITEKMKIAAAHAIASVIPEEELNAEYVIPSSFDKRVALAVANAVAKAAVEEGINRVPYEEIK

pLDDT: mean 91.98, std 9.72, range [34.41, 98.62]